Protein AF-A0A397DEB0-F1 (afdb_monomer)

Organism: Aphanomyces astaci (NCBI:txid112090)

Foldseek 3Di:
DDPPDDQWFWDWWWWAPPLFQLHHTDRVPIGHQADKDAAQTAHWTQTPPLDTWDGGGRDDHIDGSRVGSRVCSVVPPPDPQQQFAFWAFWKFFKAQRPRRFTWFWDPAFDPFWPRATAIFTHNDPPDLRSIWHKWAAPPDDTDDASHFAWQQGKIWTARPPQRFIFFWDCTAFQFPPRQFTGTHGHDHNVDDDLRRIWGKHFDPPDAADPSNPVCVVVVTHTQTAVGKTWTQRPPPRWTWFWDSPAFDDCVRPNPDPGGPTTTITTHNDCDSRRIIGGYDIGHGGHDD

Radius of gyration: 19.54 Å; Cα contacts (8 Å, |Δi|>4): 738; chains: 1; bounding box: 54×30×53 Å

Structure (mmCIF, N/CA/C/O backbone):
data_AF-A0A397DEB0-F1
#
_entry.id   AF-A0A397DEB0-F1
#
loop_
_atom_site.group_PDB
_atom_site.id
_atom_site.type_symbol
_atom_site.label_atom_id
_atom_site.label_alt_id
_atom_site.label_comp_id
_atom_site.label_asym_id
_atom_site.label_entity_id
_atom_site.label_seq_id
_atom_site.pdbx_PDB_ins_code
_atom_site.Cartn_x
_atom_site.Cartn_y
_atom_site.Cartn_z
_atom_site.occupancy
_atom_site.B_iso_or_equiv
_atom_site.auth_seq_id
_atom_site.auth_comp_id
_atom_site.auth_asym_id
_atom_site.auth_atom_id
_atom_site.pdbx_PDB_model_num
ATOM 1 N N . MET A 1 1 ? -31.142 -2.264 -26.687 1.00 34.34 1 MET A N 1
ATOM 2 C CA . MET A 1 1 ? -29.864 -1.874 -27.312 1.00 34.34 1 MET A CA 1
ATOM 3 C C . MET A 1 1 ? -28.889 -1.694 -26.170 1.00 34.34 1 MET A C 1
ATOM 5 O O . MET A 1 1 ? -29.057 -0.756 -25.406 1.00 34.34 1 MET A O 1
ATOM 9 N N . SER A 1 2 ? -28.011 -2.673 -25.952 1.00 38.91 2 SER A N 1
ATOM 10 C CA . SER A 1 2 ? -27.005 -2.582 -24.893 1.00 38.91 2 SER A CA 1
ATOM 11 C C . SER A 1 2 ? -26.054 -1.457 -25.275 1.00 38.91 2 SER A C 1
ATOM 13 O O . SER A 1 2 ? -25.499 -1.498 -26.373 1.00 38.91 2 SER A O 1
ATOM 15 N N . ALA A 1 3 ? -25.912 -0.443 -24.425 1.00 40.25 3 ALA A N 1
ATOM 16 C CA . ALA A 1 3 ? -24.778 0.460 -24.529 1.00 40.25 3 ALA A CA 1
ATOM 17 C C . ALA A 1 3 ? -23.534 -0.425 -24.387 1.00 40.25 3 ALA A C 1
ATOM 19 O O . ALA A 1 3 ? -23.351 -1.061 -23.350 1.00 40.25 3 ALA A O 1
ATOM 20 N N . GLY A 1 4 ? -22.772 -0.592 -25.469 1.00 40.56 4 GLY A N 1
ATOM 21 C CA . GLY A 1 4 ? -21.472 -1.239 -25.383 1.00 40.56 4 GLY A CA 1
ATOM 22 C C . GLY A 1 4 ? -20.633 -0.389 -24.445 1.00 40.56 4 GLY A C 1
ATOM 23 O O . GLY A 1 4 ? -20.453 0.795 -24.724 1.00 40.56 4 GLY A O 1
ATOM 24 N N . ALA A 1 5 ? -20.213 -0.957 -23.315 1.00 50.78 5 ALA A N 1
ATOM 25 C CA . ALA A 1 5 ? -19.217 -0.321 -22.472 1.00 50.78 5 ALA A CA 1
ATOM 26 C C . ALA A 1 5 ? -18.011 -0.014 -23.368 1.00 50.78 5 ALA A C 1
ATOM 28 O O . ALA A 1 5 ? -17.520 -0.887 -24.083 1.00 50.78 5 ALA A O 1
ATOM 29 N N . GLU A 1 6 ? -17.636 1.257 -23.429 1.00 57.47 6 GLU A N 1
ATOM 30 C CA . GLU A 1 6 ? -16.488 1.708 -24.200 1.00 57.47 6 GLU A CA 1
ATOM 31 C C . GLU A 1 6 ? -15.241 1.014 -23.635 1.00 57.47 6 GLU A C 1
ATOM 33 O O . GLU A 1 6 ? -15.016 1.071 -22.428 1.00 57.47 6 GLU A O 1
ATOM 38 N N . GLU A 1 7 ? -14.481 0.292 -24.470 1.00 59.12 7 GLU A N 1
ATOM 39 C CA . GLU A 1 7 ? -13.311 -0.463 -24.000 1.00 59.12 7 GLU A CA 1
ATOM 40 C C . GLU A 1 7 ? -12.342 0.480 -23.260 1.00 59.12 7 GLU A C 1
ATOM 42 O O . GLU A 1 7 ? -11.959 1.506 -23.840 1.00 59.12 7 GLU A O 1
ATOM 47 N N . PRO A 1 8 ? -11.927 0.157 -22.015 1.00 61.78 8 PRO A N 1
ATOM 48 C CA . PRO A 1 8 ? -11.106 1.044 -21.202 1.00 61.78 8 PRO A CA 1
ATOM 49 C C . PRO A 1 8 ? -9.808 1.389 -21.928 1.00 61.78 8 PRO A C 1
ATOM 51 O O . PRO A 1 8 ? -9.013 0.516 -22.306 1.00 61.78 8 PRO A O 1
ATOM 54 N N . ARG A 1 9 ? -9.606 2.689 -22.142 1.00 85.50 9 ARG A N 1
ATOM 55 C CA . ARG A 1 9 ? -8.586 3.220 -23.042 1.00 85.50 9 ARG A CA 1
ATOM 56 C C . ARG A 1 9 ? -7.215 3.257 -22.373 1.00 85.50 9 ARG A C 1
ATOM 58 O O . ARG A 1 9 ? -7.061 3.267 -21.151 1.00 85.50 9 ARG A O 1
ATOM 65 N N . CYS A 1 10 ? -6.180 3.254 -23.204 1.00 92.69 10 CYS A N 1
ATOM 66 C CA . CYS A 1 10 ? -4.818 3.478 -22.741 1.00 92.69 10 CYS A CA 1
ATOM 67 C C . CYS A 1 10 ? -4.643 4.932 -22.276 1.00 92.69 10 CYS A C 1
ATOM 69 O O . CYS A 1 10 ? -5.095 5.855 -22.953 1.00 92.69 10 CYS A O 1
ATOM 71 N N . VAL A 1 11 ? -3.934 5.125 -21.161 1.00 94.81 11 VAL A N 1
ATOM 72 C CA . VAL A 1 11 ? -3.528 6.445 -20.664 1.00 94.81 11 VAL A CA 1
ATOM 73 C C . VAL A 1 11 ? -2.149 6.805 -21.220 1.00 94.81 11 VAL A C 1
ATOM 75 O O . VAL A 1 11 ? -2.011 7.847 -21.859 1.00 94.81 11 VAL A O 1
ATOM 78 N N . LYS A 1 12 ? -1.123 5.963 -20.993 1.00 96.00 12 LYS A N 1
ATOM 79 C CA . LYS A 1 12 ? 0.263 6.170 -21.476 1.00 96.00 12 LYS A CA 1
ATOM 80 C C . LYS A 1 12 ? 1.210 5.017 -21.139 1.00 96.00 12 LYS A C 1
ATOM 82 O O . LYS A 1 12 ? 0.952 4.221 -20.239 1.00 96.00 12 LYS A O 1
ATOM 87 N N . TRP A 1 13 ? 2.366 4.994 -21.802 1.00 97.50 13 TRP A N 1
ATOM 88 C CA . TRP A 1 13 ? 3.538 4.247 -21.347 1.00 97.50 13 TRP A CA 1
ATOM 89 C C . TRP A 1 13 ? 4.233 4.978 -20.197 1.00 97.50 13 TRP A C 1
ATOM 91 O O . TRP A 1 13 ? 4.414 6.201 -20.223 1.00 97.50 13 TRP A O 1
ATOM 101 N N . ARG A 1 14 ? 4.638 4.206 -19.192 1.00 96.50 14 ARG A N 1
ATOM 102 C CA . ARG A 1 14 ? 5.285 4.666 -17.971 1.00 96.50 14 ARG A CA 1
ATOM 103 C C . ARG A 1 14 ? 6.657 3.998 -17.877 1.00 96.50 14 ARG A C 1
ATOM 105 O O . ARG A 1 14 ? 6.755 2.864 -17.421 1.00 96.50 14 ARG A O 1
ATOM 112 N N . ALA A 1 15 ? 7.709 4.713 -18.278 1.00 96.56 15 ALA A N 1
ATOM 113 C CA . ALA A 1 15 ? 9.076 4.197 -18.250 1.00 96.56 15 ALA A CA 1
ATOM 114 C C . ALA A 1 15 ? 9.657 4.076 -16.828 1.00 96.56 15 ALA A C 1
ATOM 116 O O . ALA A 1 15 ? 9.417 4.895 -15.932 1.00 96.56 15 ALA A O 1
ATOM 117 N N . THR A 1 16 ? 10.456 3.042 -16.620 1.00 93.75 16 THR A N 1
ATOM 118 C CA . THR A 1 16 ? 11.229 2.802 -15.401 1.00 93.75 16 THR A CA 1
ATOM 119 C C . THR A 1 16 ? 12.681 2.525 -15.754 1.00 93.75 16 THR A C 1
ATOM 121 O O . THR A 1 16 ? 13.023 2.250 -16.904 1.00 93.75 16 THR A O 1
ATOM 124 N N . SER A 1 17 ? 13.549 2.605 -14.752 1.00 91.12 17 SER A N 1
ATOM 125 C CA . SER A 1 17 ? 14.989 2.387 -14.898 1.00 91.12 17 SER A CA 1
ATOM 126 C C . SER A 1 17 ? 15.425 0.997 -14.417 1.00 91.12 17 SER A C 1
ATOM 128 O O . SER A 1 17 ? 14.663 0.262 -13.792 1.00 91.12 17 SER A O 1
ATOM 130 N N . SER A 1 18 ? 16.691 0.654 -14.675 1.00 90.38 18 SER A N 1
ATOM 131 C CA . SER A 1 18 ? 17.342 -0.588 -14.215 1.00 90.38 18 SER A CA 1
ATOM 132 C C . SER A 1 18 ? 16.762 -1.883 -14.789 1.00 90.38 18 SER A C 1
ATOM 134 O O . SER A 1 18 ? 16.915 -2.941 -14.185 1.00 90.38 18 SER A O 1
ATOM 136 N N . CYS A 1 19 ? 16.125 -1.813 -15.962 1.00 94.00 19 CYS A N 1
ATOM 137 C CA . CYS A 1 19 ? 15.480 -2.962 -16.599 1.00 94.00 19 CYS A CA 1
ATOM 138 C C . CYS A 1 19 ? 14.435 -3.646 -15.706 1.00 94.00 19 CYS A C 1
ATOM 140 O O . CYS A 1 19 ? 14.173 -4.837 -15.862 1.00 94.00 19 CYS A O 1
ATOM 142 N N . ASP A 1 20 ? 13.835 -2.883 -14.793 1.00 89.81 20 ASP A N 1
ATOM 143 C CA . ASP A 1 20 ? 12.891 -3.358 -13.794 1.00 89.81 20 ASP A CA 1
ATOM 144 C C . ASP A 1 20 ? 11.580 -2.566 -13.932 1.00 89.81 20 ASP A C 1
ATOM 146 O O . ASP A 1 20 ? 11.587 -1.350 -13.713 1.00 89.81 20 ASP A O 1
ATOM 150 N N . PRO A 1 21 ? 10.442 -3.197 -14.281 1.00 89.56 21 PRO A N 1
ATOM 151 C CA . PRO A 1 21 ? 9.151 -2.508 -14.374 1.00 89.56 21 PRO A CA 1
ATOM 152 C C . PRO A 1 21 ? 8.664 -1.929 -13.038 1.00 89.56 21 PRO A C 1
ATOM 154 O O . PRO A 1 21 ? 7.779 -1.075 -13.026 1.00 89.56 21 PRO A O 1
ATOM 157 N N . GLN A 1 22 ? 9.250 -2.373 -11.925 1.00 84.94 22 GLN A N 1
ATOM 158 C CA . GLN A 1 22 ? 8.998 -1.904 -10.563 1.00 84.94 22 GLN A CA 1
ATOM 159 C C . GLN A 1 22 ? 10.106 -0.957 -10.056 1.00 84.94 22 GLN A C 1
ATOM 161 O O . GLN A 1 22 ? 10.092 -0.499 -8.907 1.00 84.94 22 GLN A O 1
ATOM 166 N N . GLY A 1 23 ? 11.068 -0.633 -10.925 1.00 84.88 23 GLY A N 1
ATOM 167 C CA . GLY A 1 23 ? 12.182 0.261 -10.654 1.00 84.88 23 GLY A CA 1
ATOM 168 C C . GLY A 1 23 ? 11.774 1.736 -10.515 1.00 84.88 23 GLY A C 1
ATOM 169 O O . GLY A 1 23 ? 10.608 2.105 -10.681 1.00 84.88 23 GLY A O 1
ATOM 170 N N . PRO A 1 24 ? 12.737 2.626 -10.205 1.00 85.88 24 PRO A N 1
ATOM 171 C CA . PRO A 1 24 ? 12.491 4.065 -10.162 1.00 85.88 24 PRO A CA 1
ATOM 172 C C . PRO A 1 24 ? 11.888 4.572 -11.476 1.00 85.88 24 PRO A C 1
ATOM 174 O O . PRO A 1 24 ? 12.318 4.164 -12.561 1.00 85.88 24 PRO A O 1
ATOM 177 N N . ARG A 1 25 ? 10.916 5.482 -11.366 1.00 89.75 25 ARG A N 1
ATOM 178 C CA . ARG A 1 25 ? 10.248 6.111 -12.508 1.00 89.75 25 ARG A CA 1
ATOM 179 C C . ARG A 1 25 ? 11.229 6.973 -13.294 1.00 89.75 25 ARG A C 1
ATOM 181 O O . ARG A 1 25 ? 11.898 7.823 -12.715 1.00 89.75 25 ARG A O 1
ATOM 188 N N . ASP A 1 26 ? 11.243 6.796 -14.610 1.00 92.44 26 ASP A N 1
ATOM 189 C CA . ASP A 1 26 ? 12.008 7.627 -15.535 1.00 92.44 26 ASP A CA 1
ATOM 190 C C . ASP A 1 26 ? 11.041 8.382 -16.452 1.00 92.44 26 ASP A C 1
ATOM 192 O O . ASP A 1 26 ? 10.764 8.000 -17.587 1.00 92.44 26 ASP A O 1
ATOM 196 N N . SER A 1 27 ? 10.445 9.447 -15.912 1.00 93.19 27 SER A N 1
ATOM 197 C CA . SER A 1 27 ? 9.367 10.175 -16.588 1.00 93.19 27 SER A CA 1
ATOM 198 C C . SER A 1 27 ? 9.790 10.827 -17.904 1.00 93.19 27 SER A C 1
ATOM 200 O O . SER A 1 27 ? 8.920 11.207 -18.683 1.00 93.19 27 SER A O 1
ATOM 202 N N . TRP A 1 28 ? 11.095 10.977 -18.150 1.00 95.00 28 TRP A N 1
ATOM 203 C CA . TRP A 1 28 ? 11.611 11.562 -19.386 1.00 95.00 28 TRP A CA 1
ATOM 204 C C . TRP A 1 28 ? 11.376 10.658 -20.605 1.00 95.00 28 TRP A C 1
ATOM 206 O O . TRP A 1 28 ? 11.249 11.160 -21.719 1.00 95.00 28 TRP A O 1
ATOM 216 N N . TYR A 1 29 ? 11.258 9.344 -20.387 1.00 96.00 29 TYR A N 1
ATOM 217 C CA . TYR A 1 29 ? 10.989 8.349 -21.431 1.00 96.00 29 TYR A CA 1
ATOM 218 C C . TYR A 1 29 ? 9.556 7.797 -21.391 1.00 96.00 29 TYR A C 1
ATOM 220 O O . TYR A 1 29 ? 9.259 6.786 -22.032 1.00 96.00 29 TYR A O 1
ATOM 228 N N . ASP A 1 30 ? 8.644 8.442 -20.654 1.00 97.31 30 ASP A N 1
ATOM 229 C CA . ASP A 1 30 ? 7.214 8.165 -20.802 1.00 97.31 30 ASP A CA 1
ATOM 230 C C . ASP A 1 30 ? 6.791 8.425 -22.259 1.00 97.31 30 ASP A C 1
ATOM 232 O O . ASP A 1 30 ? 7.239 9.381 -22.893 1.00 97.31 30 ASP A O 1
ATOM 236 N N . ALA A 1 31 ? 5.904 7.588 -22.795 1.00 97.50 31 ALA A N 1
ATOM 237 C CA . ALA A 1 31 ? 5.518 7.654 -24.201 1.00 97.50 31 ALA A CA 1
ATOM 238 C C . ALA A 1 31 ? 4.000 7.578 -24.393 1.00 97.50 31 ALA A C 1
ATOM 240 O O . ALA A 1 31 ? 3.249 7.153 -23.510 1.00 97.50 31 ALA A O 1
ATOM 241 N N . SER A 1 32 ? 3.539 8.018 -25.564 1.00 97.50 32 SER A N 1
ATOM 242 C CA . SER A 1 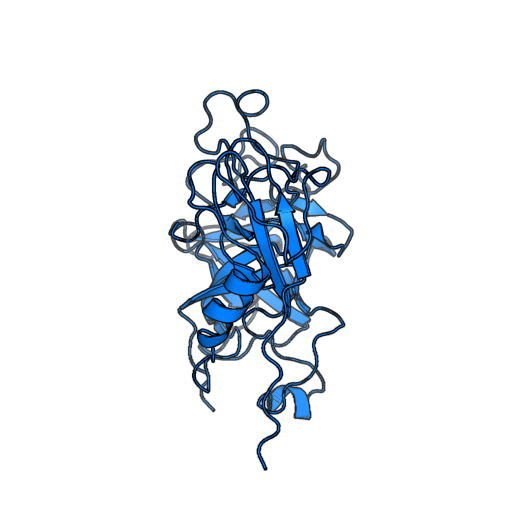32 ? 2.120 7.967 -25.921 1.00 97.50 32 S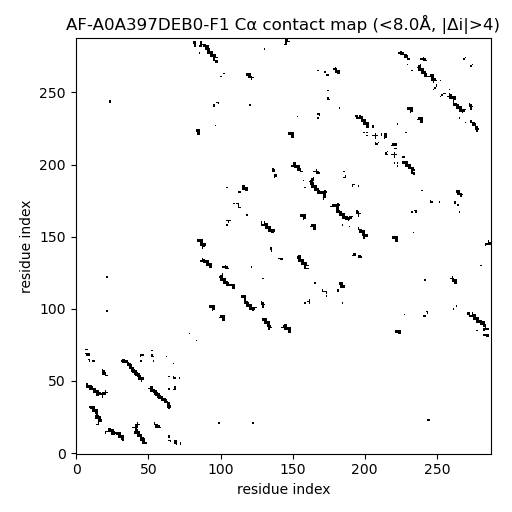ER A CA 1
ATOM 243 C C . SER A 1 32 ? 1.656 6.531 -26.176 1.00 97.50 32 SER A C 1
ATOM 245 O O . SER A 1 32 ? 2.460 5.647 -26.468 1.00 97.50 32 SER A O 1
ATOM 247 N N . CYS A 1 33 ? 0.347 6.296 -26.112 1.00 96.88 33 CYS A N 1
ATOM 248 C CA . CYS A 1 33 ? -0.234 4.961 -26.263 1.00 96.88 33 CYS A CA 1
ATOM 249 C C . CYS A 1 33 ? 0.073 4.262 -27.593 1.00 96.88 33 CYS A C 1
ATOM 251 O O . CYS A 1 33 ? 0.198 3.037 -27.613 1.00 96.88 33 CYS A O 1
ATOM 253 N N . SER A 1 34 ? 0.214 5.026 -28.678 1.00 96.50 34 SER A N 1
ATOM 254 C CA . SER A 1 34 ? 0.517 4.519 -30.020 1.00 96.50 34 SER A CA 1
ATOM 255 C C . SER A 1 34 ? 2.019 4.385 -30.293 1.00 96.50 34 SER A C 1
ATOM 257 O O . SER A 1 34 ? 2.417 3.843 -31.325 1.00 96.50 34 SER A O 1
ATOM 259 N N . THR A 1 35 ? 2.877 4.860 -29.383 1.00 97.75 35 THR A N 1
ATOM 260 C CA . THR A 1 35 ? 4.326 4.697 -29.511 1.00 97.75 35 THR A CA 1
ATOM 261 C C . THR A 1 35 ? 4.690 3.218 -29.386 1.00 97.75 35 THR A C 1
ATOM 263 O O . THR A 1 35 ? 4.261 2.533 -28.460 1.00 97.75 35 THR A O 1
ATOM 266 N N . THR A 1 36 ? 5.503 2.721 -30.321 1.00 97.81 36 THR A N 1
ATOM 267 C CA . THR A 1 36 ? 6.052 1.364 -30.239 1.00 97.81 36 THR A CA 1
ATOM 268 C C . THR A 1 36 ? 7.163 1.327 -29.197 1.00 97.81 36 THR A C 1
ATOM 270 O O . THR A 1 36 ? 8.219 1.927 -29.390 1.00 97.81 36 THR A O 1
ATOM 273 N N . ILE A 1 37 ? 6.924 0.611 -28.104 1.00 97.88 37 ILE A N 1
ATOM 274 C CA . ILE A 1 37 ? 7.910 0.346 -27.060 1.00 97.88 37 ILE A CA 1
ATOM 275 C C . ILE A 1 37 ? 8.733 -0.847 -27.515 1.00 97.88 37 ILE A C 1
ATOM 277 O O . ILE A 1 37 ? 8.187 -1.935 -27.688 1.00 97.88 37 ILE A O 1
ATOM 281 N N . GLY A 1 38 ? 10.020 -0.631 -27.769 1.00 95.12 38 GLY A N 1
ATOM 282 C CA . GLY A 1 38 ? 10.953 -1.664 -28.215 1.00 95.12 38 GLY A CA 1
ATOM 283 C C . GLY A 1 38 ? 11.869 -2.160 -27.101 1.00 95.12 38 GLY A C 1
ATOM 284 O O . GLY A 1 38 ? 11.960 -1.548 -26.038 1.00 95.12 38 GLY A O 1
ATOM 285 N N . HIS A 1 39 ? 12.579 -3.249 -27.396 1.00 94.94 39 HIS A N 1
ATOM 286 C CA . HIS A 1 39 ? 13.606 -3.835 -26.534 1.00 94.94 39 HIS A CA 1
ATOM 287 C C . HIS A 1 39 ? 14.586 -2.780 -25.981 1.00 94.94 39 HIS A C 1
ATOM 289 O O . HIS A 1 39 ? 14.947 -1.822 -26.666 1.00 94.94 39 HIS A O 1
ATOM 295 N N . GLY A 1 40 ? 15.069 -2.993 -24.757 1.00 94.75 40 GLY A N 1
ATOM 296 C CA . GLY A 1 40 ? 15.992 -2.099 -24.051 1.00 94.75 40 GLY A CA 1
ATOM 297 C C . GLY A 1 40 ? 15.304 -1.070 -23.155 1.00 94.75 40 GLY A C 1
ATOM 298 O O . GLY A 1 40 ? 15.991 -0.349 -22.436 1.00 94.75 40 GLY A O 1
ATOM 299 N N . SER A 1 41 ? 13.970 -1.017 -23.169 1.00 95.94 41 SER A N 1
ATO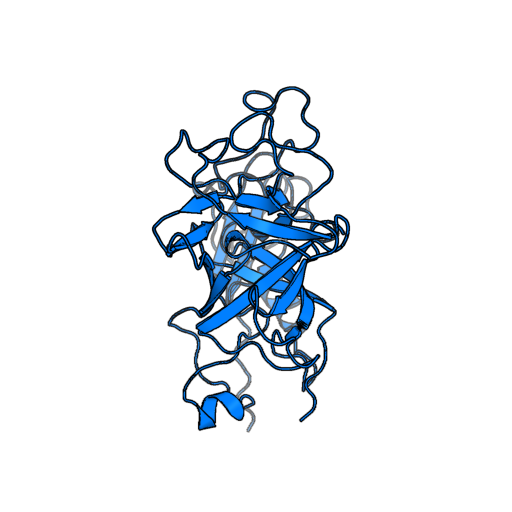M 300 C CA . SER A 1 41 ? 13.169 -0.167 -22.285 1.00 95.94 41 SER A CA 1
ATOM 301 C C . SER A 1 41 ? 12.528 -1.007 -21.185 1.00 95.94 41 SER A C 1
ATOM 303 O O . SER A 1 41 ? 12.119 -2.134 -21.433 1.00 95.94 41 SER A O 1
ATOM 305 N N . SER A 1 42 ? 12.393 -0.458 -19.980 1.00 96.75 42 SER A N 1
ATOM 306 C CA . SER A 1 42 ? 11.575 -1.051 -18.913 1.00 96.75 42 SER A CA 1
ATOM 307 C C . SER A 1 42 ? 10.436 -0.128 -18.521 1.00 96.75 42 SER A C 1
ATOM 309 O O . SER A 1 42 ? 10.540 1.091 -18.679 1.00 96.75 42 SER A O 1
ATOM 311 N N . GLY A 1 43 ? 9.343 -0.704 -18.029 1.00 96.00 43 GLY A N 1
ATOM 312 C CA . GLY A 1 43 ? 8.183 0.057 -17.585 1.00 96.00 43 GLY A CA 1
ATOM 313 C C . GLY A 1 43 ? 6.881 -0.719 -17.693 1.00 96.00 43 GLY A C 1
ATOM 314 O O . GLY A 1 43 ? 6.870 -1.949 -17.710 1.00 96.00 43 GLY A O 1
ATOM 315 N N . TYR A 1 44 ? 5.776 0.017 -17.762 1.00 95.50 44 TYR A N 1
ATOM 316 C CA . TYR A 1 44 ? 4.434 -0.547 -17.879 1.00 95.50 44 TYR A CA 1
ATOM 317 C C . TYR A 1 44 ? 3.487 0.364 -18.660 1.00 95.50 44 TYR A C 1
ATOM 319 O O . TYR A 1 44 ? 3.691 1.574 -18.776 1.00 95.50 44 TYR A O 1
ATOM 327 N N . CYS A 1 45 ? 2.408 -0.217 -19.175 1.00 95.56 45 CYS A N 1
ATOM 328 C CA . CYS A 1 45 ? 1.296 0.533 -19.739 1.00 95.56 45 CYS A CA 1
ATOM 329 C C . CYS A 1 45 ? 0.278 0.854 -18.654 1.00 95.56 45 CYS A C 1
ATOM 331 O O . CYS A 1 45 ? -0.227 -0.043 -17.979 1.00 95.56 45 CYS A O 1
ATOM 333 N N . GLU A 1 46 ? -0.035 2.133 -18.505 1.00 93.81 46 GLU A N 1
ATOM 334 C CA . GLU A 1 46 ? -1.153 2.597 -17.698 1.00 93.81 46 GLU A CA 1
ATOM 335 C C . GLU A 1 46 ? -2.403 2.676 -18.572 1.00 93.81 46 GLU A C 1
ATOM 337 O O . GLU A 1 46 ? -2.407 3.329 -19.620 1.00 93.81 46 GLU A O 1
ATOM 342 N N . CYS A 1 47 ? -3.457 2.007 -18.127 1.00 91.62 47 CYS A N 1
ATOM 343 C CA . CYS A 1 47 ? -4.783 2.043 -18.719 1.00 91.62 47 CYS A CA 1
ATOM 344 C C . CYS A 1 47 ? -5.747 2.771 -17.770 1.00 91.62 47 CYS A C 1
ATOM 346 O O . CYS A 1 47 ? -5.421 3.042 -16.610 1.00 91.62 47 CYS A O 1
ATOM 348 N N . GLU A 1 48 ? -6.944 3.086 -18.256 1.00 87.44 48 GLU A N 1
ATOM 349 C CA . GLU A 1 48 ? -8.031 3.602 -17.423 1.00 87.44 48 GLU A CA 1
ATOM 350 C C . GLU A 1 48 ? -8.337 2.674 -16.228 1.00 87.44 48 GLU A C 1
ATOM 352 O O . GLU A 1 48 ? -7.917 1.512 -16.178 1.00 87.44 48 GLU A O 1
ATOM 357 N N . ASN A 1 49 ? -9.043 3.211 -15.228 1.00 80.12 49 ASN A N 1
ATOM 358 C CA . ASN A 1 49 ? -9.367 2.523 -13.969 1.00 80.12 49 ASN A CA 1
ATOM 359 C C . ASN A 1 49 ? -8.128 2.061 -13.176 1.00 80.12 49 ASN A C 1
ATOM 361 O O . ASN A 1 49 ? -8.159 1.049 -12.484 1.00 80.12 49 ASN A O 1
ATOM 365 N N . ARG A 1 50 ? -7.016 2.808 -13.280 1.00 86.00 50 ARG A N 1
ATOM 366 C CA . ARG A 1 50 ? -5.731 2.543 -12.597 1.00 86.00 50 ARG A CA 1
ATOM 367 C C . ARG A 1 50 ? -5.094 1.189 -12.945 1.00 86.00 50 ARG A C 1
ATOM 369 O O . ARG A 1 50 ? -4.151 0.755 -12.272 1.00 86.00 50 ARG A O 1
ATOM 376 N N . ARG A 1 51 ? -5.545 0.529 -14.011 1.00 85.12 51 ARG A N 1
ATOM 377 C CA . ARG A 1 51 ? -5.007 -0.762 -14.438 1.00 85.12 51 ARG A CA 1
ATOM 378 C C . ARG A 1 51 ? -3.606 -0.588 -15.023 1.00 85.12 51 ARG A C 1
ATOM 380 O O . ARG A 1 51 ? -3.351 0.318 -15.816 1.00 85.12 51 ARG A O 1
ATOM 387 N N . ARG A 1 52 ? -2.686 -1.468 -14.625 1.00 89.38 52 ARG A N 1
ATOM 388 C CA . ARG A 1 52 ? -1.340 -1.560 -15.203 1.00 89.38 52 ARG A CA 1
ATOM 389 C C . ARG A 1 52 ? -1.190 -2.886 -15.919 1.00 89.38 52 ARG A C 1
ATOM 391 O O . ARG A 1 52 ? -1.521 -3.926 -15.361 1.00 89.38 52 ARG A O 1
ATOM 398 N N . VAL A 1 53 ? -0.698 -2.831 -17.149 1.00 90.62 53 VAL A N 1
ATOM 399 C CA . VAL A 1 53 ? -0.492 -4.004 -18.002 1.00 90.62 53 VAL A CA 1
ATOM 400 C C . VAL A 1 53 ? 0.876 -3.942 -18.654 1.00 90.62 53 VAL A C 1
ATOM 402 O O . VAL A 1 53 ? 1.486 -2.875 -18.723 1.00 90.62 53 VAL A O 1
ATOM 405 N N . ARG A 1 54 ? 1.350 -5.080 -19.177 1.00 92.19 54 ARG A N 1
ATOM 406 C CA . ARG A 1 54 ? 2.660 -5.179 -19.847 1.00 92.19 54 ARG A CA 1
ATOM 407 C C . ARG A 1 54 ? 3.784 -4.561 -19.010 1.00 92.19 54 ARG A C 1
ATOM 409 O O . ARG A 1 54 ? 4.565 -3.756 -19.503 1.00 92.19 54 ARG A O 1
ATOM 416 N N . GLU A 1 55 ? 3.849 -4.959 -17.745 1.00 93.00 55 GLU A N 1
ATOM 417 C CA . GLU A 1 55 ? 5.012 -4.713 -16.898 1.00 93.00 55 GLU A CA 1
ATOM 418 C C . GLU A 1 55 ? 6.197 -5.506 -17.464 1.00 93.00 55 GLU A C 1
ATOM 420 O O . GLU A 1 55 ? 6.183 -6.737 -17.454 1.00 93.00 55 GLU A O 1
ATOM 425 N N . VAL A 1 56 ? 7.185 -4.811 -18.029 1.00 94.81 56 VAL A N 1
ATOM 426 C CA . VAL A 1 56 ? 8.327 -5.425 -18.720 1.00 94.81 56 VAL A CA 1
ATOM 427 C C . VAL A 1 56 ? 9.661 -4.850 -18.245 1.00 94.81 56 VAL A C 1
ATOM 429 O O . VAL A 1 56 ? 9.798 -3.650 -17.998 1.00 94.81 56 VAL A O 1
ATOM 432 N N . GLY A 1 57 ? 10.659 -5.729 -18.130 1.00 95.00 57 GLY A N 1
ATOM 433 C CA . GLY A 1 57 ? 12.072 -5.341 -18.094 1.00 95.00 57 GLY A CA 1
ATOM 434 C C . GLY A 1 57 ? 12.599 -5.083 -19.506 1.00 95.00 57 GLY A C 1
ATOM 435 O O . GLY A 1 57 ? 11.826 -5.131 -20.448 1.00 95.00 57 GLY A O 1
ATOM 436 N N . CYS A 1 58 ? 13.904 -4.865 -19.677 1.00 95.88 58 CYS A N 1
ATOM 437 C CA . CYS A 1 58 ? 14.492 -4.522 -20.984 1.00 95.88 58 CYS A CA 1
ATOM 438 C C . CYS A 1 58 ? 14.366 -5.608 -22.068 1.00 95.88 58 CYS A C 1
ATOM 440 O O . CYS A 1 58 ? 14.402 -5.281 -23.254 1.00 95.88 58 CYS A O 1
ATOM 442 N N . ASP A 1 59 ? 14.240 -6.878 -21.682 1.00 96.19 59 ASP A N 1
ATOM 443 C CA . ASP A 1 59 ? 14.129 -7.998 -22.618 1.00 96.19 59 ASP A CA 1
ATOM 444 C C . ASP A 1 59 ? 12.657 -8.306 -22.926 1.00 96.19 59 ASP A C 1
ATOM 446 O O . ASP A 1 59 ? 11.989 -9.069 -22.224 1.00 96.19 59 ASP A O 1
ATOM 450 N N . HIS A 1 60 ? 12.124 -7.654 -23.960 1.00 95.50 60 HIS A N 1
ATOM 451 C CA . HIS A 1 60 ? 10.767 -7.891 -24.434 1.00 95.50 60 HIS A CA 1
ATOM 452 C C . HIS A 1 60 ? 10.626 -7.630 -25.939 1.00 95.50 60 HIS A C 1
ATOM 454 O O . HIS A 1 60 ? 11.337 -6.820 -26.536 1.00 95.50 60 HIS A O 1
ATOM 460 N N . HIS A 1 61 ? 9.646 -8.291 -26.558 1.00 95.50 61 HIS A N 1
ATOM 461 C CA . HIS A 1 61 ? 9.221 -7.973 -27.920 1.00 95.50 61 HIS A CA 1
ATOM 462 C C . HIS A 1 61 ? 8.520 -6.619 -27.964 1.00 95.50 61 HIS A C 1
ATOM 464 O O . HIS A 1 61 ? 7.865 -6.227 -26.996 1.00 95.50 61 HIS A O 1
ATOM 470 N N . SER A 1 62 ? 8.604 -5.932 -29.100 1.00 96.94 62 SER A N 1
ATOM 471 C CA . SER A 1 62 ? 7.972 -4.626 -29.243 1.00 96.94 62 SER A CA 1
ATOM 472 C C . SER A 1 62 ? 6.443 -4.694 -29.142 1.00 96.94 62 SER A C 1
ATOM 474 O O . SER A 1 62 ? 5.822 -5.630 -29.649 1.00 96.94 62 SER A O 1
ATOM 476 N N . PHE A 1 63 ? 5.828 -3.688 -28.521 1.00 96.38 63 PHE A N 1
ATOM 477 C CA . PHE A 1 63 ? 4.370 -3.555 -28.412 1.00 96.38 63 PHE A CA 1
ATOM 478 C C . PHE A 1 63 ? 3.943 -2.083 -28.328 1.00 96.38 63 PHE A C 1
ATOM 480 O O . PHE A 1 63 ? 4.776 -1.196 -28.165 1.00 96.38 63 PHE A O 1
ATOM 487 N N . THR A 1 64 ? 2.639 -1.820 -28.423 1.00 96.81 64 THR A N 1
ATOM 488 C CA . THR A 1 64 ? 2.038 -0.514 -28.105 1.00 96.81 64 THR A CA 1
ATOM 489 C C . THR A 1 64 ? 1.174 -0.640 -26.852 1.00 96.81 64 THR A C 1
ATOM 491 O O . THR A 1 64 ? 0.603 -1.704 -26.583 1.00 96.81 64 THR A O 1
ATOM 494 N N . CYS A 1 65 ? 1.060 0.435 -26.072 1.00 95.62 65 CYS A N 1
ATOM 495 C CA . CYS A 1 65 ? 0.167 0.419 -24.915 1.00 95.62 65 CYS A CA 1
ATOM 496 C C . CYS A 1 65 ? -1.308 0.436 -25.307 1.00 95.62 65 CYS A C 1
ATOM 498 O O . CYS A 1 65 ? -2.135 -0.102 -24.576 1.00 95.62 65 CYS A O 1
ATOM 500 N N . GLU A 1 66 ? -1.633 0.978 -26.480 1.00 93.56 66 GLU A N 1
ATOM 501 C CA . GLU A 1 66 ? -2.975 0.889 -27.043 1.00 93.56 66 GLU A CA 1
ATOM 502 C C . GLU A 1 66 ? -3.420 -0.574 -27.217 1.00 93.56 66 GLU A C 1
ATOM 504 O O . GLU A 1 66 ? -4.471 -0.959 -26.704 1.00 93.56 66 GLU A O 1
ATOM 509 N N . ASP A 1 67 ? -2.599 -1.415 -27.852 1.00 91.38 67 ASP A N 1
ATOM 510 C CA . ASP A 1 67 ? -2.924 -2.835 -28.039 1.00 91.38 67 ASP A CA 1
ATOM 511 C C . ASP A 1 67 ? -2.901 -3.613 -26.721 1.00 91.38 67 ASP A C 1
ATOM 513 O O . ASP A 1 67 ? -3.691 -4.540 -26.518 1.00 91.38 67 ASP A O 1
ATOM 517 N N . ALA A 1 68 ? -1.978 -3.257 -25.825 1.00 91.44 68 ALA A N 1
ATOM 518 C CA . ALA A 1 68 ? -1.857 -3.884 -24.519 1.00 91.44 68 ALA A CA 1
ATOM 519 C C . ALA A 1 68 ? -3.116 -3.672 -23.669 1.00 91.44 68 ALA A C 1
ATOM 521 O O . ALA A 1 68 ? -3.664 -4.640 -23.139 1.00 91.44 68 ALA A O 1
ATOM 522 N N . CYS A 1 69 ? -3.597 -2.429 -23.580 1.00 90.12 69 CYS A N 1
ATOM 523 C CA . CYS A 1 69 ? -4.779 -2.092 -22.795 1.00 90.12 69 CYS A CA 1
ATOM 524 C C . CYS A 1 69 ? -6.055 -2.716 -23.374 1.00 90.12 69 CYS A C 1
ATOM 526 O O . CYS A 1 69 ? -6.874 -3.190 -22.586 1.00 90.12 69 CYS A O 1
ATOM 528 N N . LYS A 1 70 ? -6.192 -2.797 -24.709 1.00 86.56 70 LYS A N 1
ATOM 529 C CA . LYS A 1 70 ? -7.338 -3.444 -25.380 1.00 86.56 70 LYS A CA 1
ATOM 530 C C . LYS A 1 70 ? -7.400 -4.951 -25.125 1.00 86.56 70 LYS A C 1
ATOM 532 O O . LYS A 1 70 ? -8.444 -5.474 -24.760 1.00 86.56 70 LYS A O 1
ATOM 537 N N . LYS A 1 71 ? -6.280 -5.670 -25.271 1.00 78.50 71 LYS A N 1
ATOM 538 C CA . LYS A 1 71 ? -6.258 -7.140 -25.096 1.00 78.50 71 LYS A CA 1
ATOM 539 C C . LYS A 1 71 ? -6.654 -7.565 -23.684 1.00 78.50 71 LYS A C 1
ATOM 541 O O . LYS A 1 71 ? -7.395 -8.527 -23.505 1.00 78.50 71 LYS A O 1
ATOM 546 N N . ASP A 1 72 ? -6.180 -6.818 -22.702 1.00 67.75 72 ASP A N 1
ATOM 547 C CA . ASP A 1 72 ? -6.389 -7.101 -21.285 1.00 67.75 72 ASP A CA 1
ATOM 548 C C . ASP A 1 72 ? -7.704 -6.481 -20.745 1.00 67.75 72 ASP A C 1
ATOM 550 O O . ASP A 1 72 ? -8.100 -6.734 -19.616 1.00 67.75 72 ASP A O 1
ATOM 554 N N . ALA A 1 73 ? -8.450 -5.722 -21.564 1.00 57.78 73 ALA A N 1
ATOM 555 C CA . ALA A 1 73 ? -9.824 -5.315 -21.237 1.00 57.78 73 ALA A CA 1
ATOM 556 C C . ALA A 1 73 ? -10.804 -6.507 -21.232 1.00 57.78 73 ALA A C 1
ATOM 558 O O . ALA A 1 73 ? -11.808 -6.489 -20.531 1.00 57.78 73 ALA A O 1
ATOM 559 N N . SER A 1 74 ? -10.490 -7.586 -21.960 1.00 47.22 74 SER A N 1
ATOM 560 C CA . SER A 1 74 ? -11.284 -8.827 -21.946 1.00 47.22 74 SER A CA 1
ATOM 561 C C . SER A 1 74 ? -11.153 -9.644 -20.650 1.00 47.22 74 SER A C 1
ATOM 563 O O . SER A 1 74 ? -11.849 -10.646 -20.486 1.00 47.22 74 SER A O 1
ATOM 565 N N . SER A 1 75 ? -10.286 -9.211 -19.728 1.00 50.06 75 SER A N 1
ATOM 566 C CA . SER A 1 75 ? -10.102 -9.783 -18.393 1.00 50.06 75 SER A CA 1
ATOM 567 C C . SER A 1 75 ? -10.506 -8.822 -17.277 1.00 50.06 75 SER A C 1
ATOM 569 O O . SER A 1 75 ? -9.947 -8.926 -16.184 1.00 50.06 75 SER A O 1
ATOM 571 N N . GLU A 1 76 ? -11.434 -7.882 -17.525 1.00 54.91 76 GLU A N 1
ATOM 572 C CA . GLU A 1 76 ? -12.054 -7.112 -16.438 1.00 54.91 76 GLU A CA 1
ATOM 573 C C . GLU A 1 76 ? -12.439 -8.080 -15.315 1.00 54.91 76 GLU A C 1
ATOM 575 O O . GLU A 1 76 ? -13.214 -9.019 -15.518 1.00 54.91 76 GLU A O 1
ATOM 580 N N . LEU A 1 77 ? -11.803 -7.900 -14.153 1.00 56.00 77 LEU A N 1
ATOM 581 C CA . LEU A 1 77 ? -11.997 -8.730 -12.973 1.00 56.00 77 LEU A CA 1
ATOM 582 C C . LEU A 1 77 ? -13.421 -8.496 -12.473 1.00 56.00 77 LEU A C 1
ATOM 584 O O . LEU A 1 77 ? -13.666 -7.676 -11.595 1.00 56.00 77 LEU A O 1
ATOM 588 N N . HIS A 1 78 ? -14.384 -9.203 -13.057 1.00 66.94 78 HIS A N 1
ATOM 589 C CA . HIS A 1 78 ? -15.721 -9.267 -12.506 1.00 66.94 78 HIS A CA 1
ATOM 590 C C . HIS A 1 78 ? -15.644 -10.146 -11.264 1.00 66.94 78 HIS A C 1
ATOM 592 O O . HIS A 1 78 ? -15.552 -11.376 -11.352 1.00 66.94 78 HIS A O 1
ATOM 598 N N . TYR A 1 79 ? -15.607 -9.508 -10.098 1.00 75.12 79 TYR A N 1
ATOM 599 C CA . TYR A 1 79 ? -15.688 -10.230 -8.844 1.00 75.12 79 TYR A CA 1
ATOM 600 C C . TYR A 1 79 ? -17.020 -10.979 -8.793 1.00 75.12 79 TYR A C 1
ATOM 602 O O . TYR A 1 79 ? -18.056 -10.385 -9.096 1.00 75.12 79 TYR A O 1
ATOM 610 N N . PRO A 1 80 ? -17.018 -12.286 -8.468 1.00 77.44 80 PRO A N 1
ATOM 611 C CA . PRO A 1 80 ? -18.264 -13.008 -8.283 1.00 77.44 80 PRO A CA 1
ATOM 612 C C . PRO A 1 80 ? -19.140 -12.280 -7.266 1.00 77.44 80 PRO A C 1
ATOM 614 O O . PRO A 1 80 ? -18.623 -11.747 -6.282 1.00 77.44 80 PRO A O 1
ATOM 617 N N . ALA A 1 81 ? -20.452 -12.298 -7.497 1.00 78.62 81 ALA A N 1
ATOM 618 C CA . ALA A 1 81 ? -21.409 -11.693 -6.582 1.00 78.62 81 ALA A CA 1
ATOM 619 C C . ALA A 1 81 ? -21.188 -12.199 -5.144 1.00 78.62 81 ALA A C 1
ATOM 621 O O . ALA A 1 81 ? -21.077 -13.408 -4.922 1.00 78.62 81 ALA A O 1
ATOM 622 N N . GLY A 1 82 ? -21.107 -11.278 -4.185 1.00 81.12 82 GLY A N 1
ATOM 623 C CA . GLY A 1 82 ? -20.810 -11.553 -2.777 1.00 81.12 82 GLY A CA 1
ATOM 624 C C . GLY A 1 82 ? -19.321 -11.515 -2.399 1.00 81.12 82 GLY A C 1
ATOM 625 O O . GLY A 1 82 ? -19.001 -11.729 -1.228 1.00 81.12 82 GLY A O 1
ATOM 626 N N . LEU A 1 83 ? -18.412 -11.255 -3.348 1.00 87.25 83 LEU A N 1
ATOM 627 C CA . LEU A 1 83 ? -16.958 -11.143 -3.141 1.00 87.25 83 LEU A CA 1
ATOM 628 C C . LEU A 1 83 ? -16.383 -9.799 -3.609 1.00 87.25 83 LEU A C 1
ATOM 630 O O . LEU A 1 83 ? -15.186 -9.709 -3.883 1.00 87.25 83 LEU A O 1
ATOM 634 N N . GLU A 1 84 ? -17.218 -8.770 -3.727 1.00 88.94 84 GLU A N 1
ATOM 635 C CA . GLU A 1 84 ? -16.845 -7.431 -4.192 1.00 88.94 84 GLU A CA 1
ATOM 636 C C . GLU A 1 84 ? -16.186 -6.581 -3.098 1.00 88.94 84 GLU A C 1
ATOM 638 O O . GLU A 1 84 ? -15.503 -5.608 -3.409 1.00 88.94 84 GLU A O 1
ATOM 643 N N . TYR A 1 85 ? -16.360 -6.942 -1.823 1.00 92.44 85 TYR A N 1
ATOM 644 C CA . TYR A 1 85 ? -15.922 -6.144 -0.675 1.00 92.44 85 TYR A CA 1
ATOM 645 C C . TYR A 1 85 ? -14.857 -6.849 0.159 1.00 92.44 85 TYR A C 1
ATOM 647 O O . TYR A 1 85 ? -14.799 -8.077 0.240 1.00 92.44 85 TYR A O 1
ATOM 655 N N . VAL A 1 86 ? -14.038 -6.049 0.838 1.00 95.56 86 VAL A N 1
ATOM 656 C CA . VAL A 1 86 ? -13.197 -6.523 1.933 1.00 95.56 86 VAL A CA 1
ATOM 657 C C . VAL A 1 86 ? -14.092 -6.824 3.131 1.00 95.56 86 VAL A C 1
ATOM 659 O O . VAL A 1 86 ? -14.906 -5.996 3.547 1.00 95.56 86 VAL A O 1
ATOM 662 N N . THR A 1 87 ? -13.932 -8.012 3.705 1.00 96.31 87 THR A N 1
ATOM 663 C CA . THR A 1 87 ? -14.726 -8.476 4.846 1.00 96.31 87 THR A CA 1
ATOM 664 C C . THR A 1 87 ? -13.836 -8.909 6.007 1.00 96.31 87 THR A C 1
ATOM 666 O O . THR A 1 87 ? -12.685 -9.307 5.815 1.00 96.31 87 THR A O 1
ATOM 669 N N . CYS A 1 88 ? -14.371 -8.855 7.225 1.00 97.25 88 CYS A N 1
ATOM 670 C CA . CYS A 1 88 ? -13.725 -9.411 8.408 1.00 97.25 88 CYS A CA 1
ATOM 671 C C . CYS A 1 88 ? -13.398 -10.899 8.202 1.00 97.25 88 CYS A C 1
ATOM 673 O O . CYS A 1 88 ? -14.230 -11.675 7.721 1.00 97.25 88 CYS A O 1
ATOM 675 N N . GLY A 1 89 ? -12.172 -11.296 8.547 1.00 96.69 89 GLY A N 1
ATOM 676 C CA . GLY A 1 89 ? -11.654 -12.643 8.315 1.00 96.69 89 GLY A CA 1
ATOM 677 C C . GLY A 1 89 ? -11.082 -12.880 6.914 1.00 96.69 89 GLY A C 1
ATOM 678 O O . GLY A 1 89 ? -10.487 -13.932 6.682 1.00 96.69 89 GLY A O 1
ATOM 679 N N . SER A 1 90 ? -11.213 -11.927 5.985 1.00 97.56 90 SER A N 1
ATOM 680 C CA . SER A 1 90 ? -10.523 -12.004 4.694 1.00 97.56 90 SER A CA 1
ATOM 681 C C . SER A 1 90 ? -9.014 -11.870 4.869 1.00 97.56 90 SER A C 1
ATOM 683 O O . SER A 1 90 ? -8.529 -11.135 5.730 1.00 97.56 90 SER A O 1
ATOM 685 N N . THR A 1 91 ? -8.265 -12.555 4.011 1.00 97.62 91 THR A N 1
ATOM 686 C CA . THR A 1 91 ? -6.812 -12.413 3.912 1.00 97.62 91 THR A CA 1
ATOM 687 C C . THR A 1 91 ? -6.476 -11.665 2.632 1.00 97.62 91 THR A C 1
ATOM 689 O O . THR A 1 91 ? -6.773 -12.147 1.541 1.00 97.62 91 THR A O 1
ATOM 692 N N . ILE A 1 92 ? -5.847 -10.500 2.748 1.00 97.88 92 ILE A N 1
ATOM 693 C CA . ILE A 1 92 ? -5.603 -9.584 1.630 1.00 97.88 92 ILE A CA 1
ATOM 694 C C . ILE A 1 92 ? -4.114 -9.286 1.466 1.00 97.88 92 ILE A C 1
ATOM 696 O O . ILE A 1 92 ? -3.349 -9.309 2.431 1.00 97.88 92 ILE A O 1
ATOM 700 N N . LYS A 1 93 ? -3.708 -8.948 0.244 1.00 98.31 93 LYS A N 1
ATOM 701 C CA . LYS A 1 93 ? -2.499 -8.174 -0.027 1.00 98.31 93 LYS A CA 1
ATOM 702 C C . LYS A 1 93 ? -2.904 -6.716 -0.166 1.00 98.31 93 LYS A C 1
ATOM 704 O O . LYS A 1 93 ? -3.688 -6.358 -1.045 1.00 98.31 93 LYS A O 1
ATOM 709 N N . LEU A 1 94 ? -2.370 -5.877 0.714 1.00 98.44 94 LEU A N 1
ATOM 710 C CA . LEU A 1 94 ? -2.589 -4.440 0.654 1.00 98.44 94 LEU A CA 1
ATOM 711 C C . LEU A 1 94 ? -1.566 -3.829 -0.308 1.00 98.44 94 LEU A C 1
ATOM 713 O O . LEU A 1 94 ? -0.365 -3.880 -0.049 1.00 98.44 94 LEU A O 1
ATOM 717 N N . VAL A 1 95 ? -2.027 -3.295 -1.433 1.00 97.88 95 VAL A N 1
ATOM 718 C CA . VAL A 1 95 ? -1.184 -2.817 -2.534 1.00 97.88 95 VAL A CA 1
ATOM 719 C C . VAL A 1 95 ? -1.120 -1.295 -2.508 1.00 97.88 95 VAL A C 1
ATOM 721 O O . VAL A 1 95 ? -2.154 -0.633 -2.518 1.00 97.88 95 VAL A O 1
ATOM 724 N N . HIS A 1 96 ? 0.085 -0.731 -2.496 1.00 97.69 96 HIS A N 1
ATOM 725 C CA . HIS A 1 96 ? 0.288 0.712 -2.591 1.00 97.69 96 HIS A CA 1
ATOM 726 C C . HIS A 1 96 ? -0.053 1.207 -4.001 1.00 97.69 96 HIS A C 1
ATOM 728 O O . HIS A 1 96 ? 0.360 0.596 -4.993 1.00 97.69 96 HIS A O 1
ATOM 734 N N . ASP A 1 97 ? -0.779 2.320 -4.122 1.00 94.12 97 ASP A N 1
ATOM 735 C CA . ASP A 1 97 ? -1.288 2.754 -5.421 1.00 94.12 97 ASP A CA 1
ATOM 736 C C . ASP A 1 97 ? -0.158 3.156 -6.390 1.00 94.12 97 ASP A C 1
ATOM 738 O O . ASP A 1 97 ? -0.011 2.591 -7.476 1.00 94.12 97 ASP A O 1
ATOM 742 N N . GLU A 1 98 ? 0.724 4.072 -5.995 1.00 91.12 98 GLU A N 1
ATOM 743 C CA . GLU A 1 98 ? 1.732 4.587 -6.928 1.00 91.12 98 GLU A CA 1
ATOM 744 C C . GLU A 1 98 ? 2.803 3.549 -7.290 1.00 91.12 98 GLU A C 1
ATOM 746 O O . GLU A 1 98 ? 3.209 3.451 -8.453 1.00 91.12 98 GLU A O 1
ATOM 751 N N . SER A 1 99 ? 3.272 2.762 -6.319 1.00 91.88 99 SER A N 1
ATOM 752 C CA . SER A 1 99 ? 4.375 1.822 -6.554 1.00 91.88 99 SER A CA 1
ATOM 753 C C . SER A 1 99 ? 3.918 0.421 -6.938 1.00 91.88 99 SER A C 1
ATOM 755 O O . SER A 1 99 ? 4.707 -0.288 -7.538 1.00 91.88 99 SER A O 1
ATOM 757 N N . ARG A 1 100 ? 2.671 0.023 -6.641 1.00 92.38 100 ARG A N 1
ATOM 758 C CA . ARG A 1 100 ? 2.167 -1.364 -6.757 1.00 92.38 100 ARG A CA 1
ATOM 759 C C . ARG A 1 100 ? 2.904 -2.383 -5.884 1.00 92.38 100 ARG A C 1
ATOM 761 O O . ARG A 1 100 ? 2.709 -3.588 -6.040 1.00 92.38 100 ARG A O 1
ATOM 768 N N . PHE A 1 101 ? 3.713 -1.923 -4.932 1.00 96.06 101 PHE A N 1
ATOM 769 C CA . PHE A 1 101 ? 4.321 -2.799 -3.937 1.00 96.06 101 PHE A CA 1
ATOM 770 C C . PHE A 1 101 ? 3.269 -3.200 -2.902 1.00 96.06 101 PHE A C 1
ATOM 772 O O . PHE A 1 101 ? 2.348 -2.439 -2.604 1.00 96.06 101 PHE A O 1
ATOM 779 N N . ARG A 1 102 ? 3.397 -4.409 -2.363 1.00 98.12 102 ARG A N 1
ATOM 780 C CA . ARG A 1 102 ? 2.483 -4.970 -1.370 1.00 98.12 102 ARG A CA 1
ATOM 781 C C . ARG A 1 102 ? 3.057 -4.759 0.016 1.00 98.12 102 ARG A C 1
ATOM 783 O O . ARG A 1 102 ? 4.246 -4.999 0.211 1.00 98.12 102 ARG A O 1
ATOM 790 N N . LEU A 1 103 ? 2.217 -4.377 0.971 1.00 98.75 103 LEU A N 1
ATOM 791 C CA . LEU A 1 103 ? 2.565 -4.412 2.385 1.00 98.75 103 LEU A CA 1
ATOM 792 C C . LEU A 1 103 ? 3.085 -5.810 2.741 1.00 98.75 103 LEU A C 1
ATOM 794 O O . LEU A 1 103 ? 2.486 -6.823 2.375 1.00 98.75 103 LEU A O 1
ATOM 798 N N . HIS A 1 104 ? 4.215 -5.867 3.426 1.00 98.69 104 HIS A N 1
ATOM 799 C CA . HIS A 1 104 ? 4.996 -7.080 3.596 1.00 98.69 104 HIS A CA 1
ATOM 800 C C . HIS A 1 104 ? 5.701 -7.075 4.951 1.00 98.69 104 HIS A C 1
ATOM 802 O O . HIS A 1 104 ? 6.090 -6.025 5.461 1.00 98.69 104 HIS A O 1
ATOM 808 N N . SER A 1 105 ? 5.891 -8.251 5.537 1.00 98.56 105 SER A N 1
ATOM 809 C CA . SER A 1 105 ? 6.716 -8.428 6.734 1.00 98.56 105 SER A CA 1
ATOM 810 C C . SER A 1 105 ? 7.515 -9.727 6.634 1.00 98.56 105 SER A C 1
ATOM 812 O O . SER A 1 105 ? 7.445 -10.419 5.631 1.00 98.56 105 SER A O 1
ATOM 814 N N . HIS A 1 106 ? 8.370 -10.025 7.606 1.00 96.75 106 HIS A N 1
ATOM 815 C CA . HIS A 1 106 ? 9.267 -11.187 7.601 1.00 96.75 106 HIS A CA 1
ATOM 816 C C . HIS A 1 106 ? 9.991 -11.291 8.947 1.00 96.75 106 HIS A C 1
ATOM 818 O O . HIS A 1 106 ? 9.930 -10.384 9.769 1.00 96.75 106 HIS A O 1
ATOM 824 N N . GLU A 1 107 ? 10.724 -12.375 9.188 1.00 95.00 107 GLU A N 1
ATOM 825 C CA . GLU A 1 107 ? 11.493 -12.603 10.425 1.00 95.00 107 GLU A CA 1
ATOM 826 C C . GLU A 1 107 ? 12.813 -11.809 10.485 1.00 95.00 107 GLU A C 1
ATOM 828 O O . GLU A 1 107 ? 13.884 -12.340 10.765 1.00 95.00 107 GLU A O 1
ATOM 833 N N . VAL A 1 108 ? 12.743 -10.511 10.207 1.00 95.12 108 VAL A N 1
ATOM 834 C CA . VAL A 1 108 ? 13.846 -9.558 10.366 1.00 95.12 108 VAL A CA 1
ATOM 835 C C . VAL A 1 108 ? 13.320 -8.436 11.240 1.00 95.12 108 VAL A C 1
ATOM 837 O O . VAL A 1 108 ? 12.174 -8.017 11.097 1.00 95.12 108 VAL A O 1
ATOM 840 N N . ASN A 1 109 ? 14.148 -7.975 12.165 1.00 96.62 109 ASN A N 1
ATOM 841 C CA . ASN A 1 109 ? 13.821 -6.856 13.034 1.00 96.62 109 ASN A CA 1
ATOM 842 C C . ASN A 1 109 ? 14.585 -5.616 12.580 1.00 96.62 109 ASN A C 1
ATOM 844 O O . ASN A 1 109 ? 15.681 -5.722 12.020 1.00 96.62 109 ASN A O 1
ATOM 848 N N . TYR A 1 110 ? 14.046 -4.435 12.872 1.00 95.81 110 TYR A N 1
ATOM 849 C CA . TYR A 1 110 ? 14.808 -3.207 12.698 1.00 95.81 110 TYR A CA 1
ATOM 850 C C . TYR A 1 110 ? 16.029 -3.191 13.625 1.00 95.81 110 TYR A C 1
ATOM 852 O O . TYR A 1 110 ? 15.965 -3.589 14.784 1.00 95.81 110 TYR A O 1
ATOM 860 N N . GLY A 1 111 ? 17.161 -2.701 13.115 1.00 92.25 111 GLY A N 1
ATOM 861 C CA . GLY A 1 111 ? 18.357 -2.432 13.927 1.00 92.25 111 GLY A CA 1
ATOM 862 C C . GLY A 1 111 ? 18.323 -1.072 14.637 1.00 92.25 111 GLY A C 1
ATOM 863 O O . GLY A 1 111 ? 19.232 -0.746 15.396 1.00 92.25 111 GLY A O 1
ATOM 864 N N . THR A 1 112 ? 17.297 -0.267 14.364 1.00 92.62 112 THR A N 1
ATOM 865 C CA . THR A 1 112 ? 17.064 1.080 14.900 1.00 92.62 112 THR A CA 1
ATOM 866 C C . THR A 1 112 ? 15.638 1.178 15.440 1.00 92.62 112 THR A C 1
ATOM 868 O O . THR A 1 112 ? 14.868 0.227 15.325 1.00 92.62 112 THR A O 1
ATOM 871 N N . GLY A 1 113 ? 15.271 2.337 15.991 1.00 95.75 113 GLY A N 1
ATOM 872 C CA . GLY A 1 113 ? 13.901 2.584 16.434 1.00 95.75 113 GLY A CA 1
ATOM 873 C C . GLY A 1 113 ? 13.512 1.650 17.577 1.00 95.75 113 GLY A C 1
ATOM 874 O O . GLY A 1 113 ? 14.221 1.586 18.581 1.00 95.75 113 GLY A O 1
ATOM 875 N N . SER A 1 114 ? 12.394 0.944 17.430 1.00 97.31 114 SER A N 1
ATOM 876 C CA . SER A 1 114 ? 11.869 0.070 18.487 1.00 97.31 114 SER A CA 1
ATOM 877 C C . SER A 1 114 ? 12.573 -1.288 18.587 1.00 97.31 114 SER A C 1
ATOM 879 O O . SER A 1 114 ? 12.426 -1.988 19.589 1.00 97.31 114 SER A O 1
ATOM 881 N N . GLY A 1 115 ? 13.307 -1.694 17.544 1.00 97.06 115 GLY A N 1
ATOM 882 C CA . GLY A 1 115 ? 13.871 -3.042 17.434 1.00 97.06 115 GLY A CA 1
ATOM 883 C C . GLY A 1 115 ? 12.843 -4.149 17.152 1.00 97.06 115 GLY A C 1
ATOM 884 O O . GLY A 1 115 ? 13.180 -5.332 17.237 1.00 97.06 115 GLY A O 1
ATOM 885 N N . GLN A 1 116 ? 11.592 -3.792 16.846 1.00 97.94 116 GLN A N 1
ATOM 886 C CA . GLN A 1 116 ? 10.527 -4.739 16.505 1.00 97.94 116 GLN A CA 1
ATOM 887 C C . GLN A 1 116 ? 10.683 -5.303 15.082 1.00 97.94 116 GLN A C 1
ATOM 889 O O . GLN A 1 116 ? 11.561 -4.892 14.317 1.00 97.94 116 GLN A O 1
ATOM 894 N N . GLN A 1 117 ? 9.823 -6.265 14.733 1.00 98.25 117 GLN A N 1
ATOM 895 C CA . GLN A 1 117 ? 9.791 -6.883 13.408 1.00 98.25 117 GLN A CA 1
ATOM 896 C C . GLN A 1 117 ? 9.560 -5.822 12.326 1.00 98.25 117 GLN A C 1
ATOM 898 O O . GLN A 1 117 ? 8.675 -4.976 12.458 1.00 98.25 117 GLN A O 1
ATOM 903 N N . SER A 1 118 ? 10.344 -5.862 11.250 1.00 98.12 118 SER A N 1
ATOM 904 C CA . SER A 1 118 ? 10.230 -4.889 10.171 1.00 98.12 118 SER A CA 1
ATOM 905 C C . SER A 1 118 ? 8.997 -5.123 9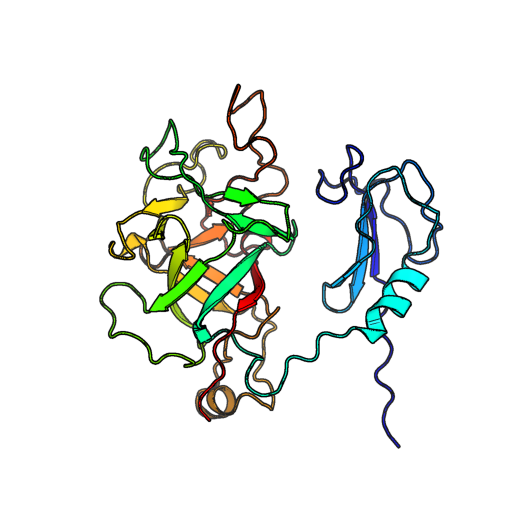.305 1.00 98.12 118 SER A C 1
ATOM 907 O O . SER A 1 118 ? 8.587 -6.256 9.030 1.00 98.12 118 SER A O 1
ATOM 909 N N . VAL A 1 119 ? 8.418 -4.015 8.849 1.00 98.75 119 VAL A N 1
ATOM 910 C CA . VAL A 1 119 ? 7.337 -3.979 7.864 1.00 98.75 119 VAL A CA 1
ATOM 911 C C . VAL A 1 119 ? 7.799 -3.124 6.697 1.00 98.75 119 VAL A C 1
ATOM 913 O O . VAL A 1 119 ? 8.280 -2.008 6.859 1.00 98.75 119 VAL A O 1
ATOM 916 N N . THR A 1 120 ? 7.675 -3.665 5.499 1.00 98.50 120 THR A N 1
ATOM 917 C CA . THR A 1 120 ? 8.169 -3.061 4.265 1.00 98.50 120 THR A CA 1
ATOM 918 C C . THR A 1 120 ? 7.095 -3.134 3.191 1.00 98.50 120 THR A C 1
ATOM 920 O O . THR A 1 120 ? 6.024 -3.707 3.397 1.00 98.50 120 THR A O 1
ATOM 923 N N . ALA A 1 121 ? 7.367 -2.551 2.026 1.00 98.19 121 ALA A N 1
ATOM 924 C CA . ALA A 1 121 ? 6.615 -2.870 0.824 1.00 98.19 121 ALA A CA 1
ATOM 925 C C . ALA A 1 121 ? 7.488 -3.733 -0.097 1.00 98.19 121 ALA A C 1
ATOM 927 O O . ALA A 1 121 ? 8.671 -3.433 -0.295 1.00 98.19 121 ALA A O 1
ATOM 928 N N . HIS A 1 122 ? 6.914 -4.790 -0.672 1.00 96.31 122 HIS A N 1
ATOM 929 C CA . HIS A 1 122 ? 7.601 -5.743 -1.541 1.00 96.31 122 HIS A CA 1
ATOM 930 C C . HIS A 1 122 ? 6.981 -5.792 -2.947 1.00 96.31 122 HIS A C 1
ATOM 932 O O . HIS A 1 122 ? 5.765 -5.717 -3.109 1.00 96.31 122 HIS A O 1
ATOM 938 N N . GLY A 1 123 ? 7.824 -5.888 -3.979 1.00 92.19 123 GLY A N 1
ATOM 939 C CA . GLY A 1 123 ? 7.392 -5.808 -5.380 1.00 92.19 123 GLY A CA 1
ATOM 940 C C . GLY A 1 123 ? 6.791 -7.102 -5.936 1.00 92.19 123 GLY A C 1
ATOM 941 O O . GLY A 1 123 ? 6.018 -7.049 -6.891 1.00 92.19 123 GLY A O 1
ATOM 942 N N . SER A 1 124 ? 7.109 -8.261 -5.348 1.00 90.44 124 SER A N 1
ATOM 943 C CA . SER A 1 124 ? 6.615 -9.549 -5.844 1.00 90.44 124 SER A CA 1
ATOM 944 C C . SER A 1 124 ? 5.111 -9.700 -5.623 1.00 90.44 124 SER A C 1
ATOM 946 O O . SER A 1 124 ? 4.606 -9.519 -4.514 1.00 90.44 124 SER A O 1
ATOM 948 N N . ARG A 1 125 ? 4.393 -10.086 -6.684 1.00 89.50 125 ARG A N 1
ATOM 949 C CA . ARG A 1 125 ? 2.951 -10.372 -6.624 1.00 89.50 125 ARG A CA 1
ATOM 950 C C . ARG A 1 125 ? 2.646 -11.663 -5.881 1.00 89.50 125 ARG A C 1
ATOM 952 O O . ARG A 1 125 ? 1.595 -11.758 -5.259 1.00 89.50 125 ARG A O 1
ATOM 959 N N . ASP A 1 126 ? 3.562 -12.626 -5.923 1.00 89.31 126 ASP A N 1
ATOM 960 C CA . ASP A 1 126 ? 3.331 -14.003 -5.474 1.00 89.31 126 ASP A CA 1
ATOM 961 C C . ASP A 1 126 ? 3.933 -14.291 -4.096 1.00 89.31 126 ASP A C 1
ATOM 963 O O . ASP A 1 126 ? 3.783 -15.390 -3.569 1.00 89.31 126 ASP A O 1
ATOM 967 N N . ASP A 1 127 ? 4.566 -13.296 -3.468 1.00 94.75 127 ASP A N 1
ATOM 968 C CA . ASP A 1 127 ? 5.162 -13.478 -2.149 1.00 94.75 127 ASP A CA 1
ATOM 969 C C . ASP A 1 127 ? 4.091 -13.715 -1.074 1.00 94.75 127 ASP A C 1
ATOM 971 O O . ASP A 1 127 ? 3.093 -12.989 -0.972 1.00 94.75 127 ASP A O 1
ATOM 975 N N . PHE A 1 128 ? 4.284 -14.772 -0.290 1.00 95.75 128 PHE A N 1
ATOM 976 C CA . PHE A 1 128 ? 3.330 -15.230 0.714 1.00 95.75 128 PHE A CA 1
ATOM 977 C C . PHE A 1 128 ? 3.436 -14.458 2.039 1.00 95.75 128 PHE A C 1
ATOM 979 O O . PHE A 1 128 ? 2.515 -14.534 2.848 1.00 95.75 128 PHE A O 1
ATOM 986 N N . ASN A 1 129 ? 4.498 -13.679 2.264 1.00 98.06 129 ASN A N 1
ATOM 987 C CA . ASN A 1 129 ? 4.620 -12.758 3.399 1.00 98.06 129 ASN A CA 1
ATOM 988 C C . ASN A 1 129 ? 3.975 -11.385 3.138 1.00 98.06 129 ASN A C 1
ATOM 990 O O . ASN A 1 129 ? 4.099 -10.448 3.928 1.00 98.06 129 ASN A O 1
ATOM 994 N N . SER A 1 130 ? 3.265 -11.248 2.020 1.00 98.44 130 SER A N 1
ATOM 995 C CA . SER A 1 130 ? 2.410 -10.094 1.745 1.00 98.44 130 SER A CA 1
ATOM 996 C C . SER A 1 130 ? 0.945 -10.313 2.131 1.00 98.44 130 SER A C 1
ATOM 998 O O . SER A 1 130 ? 0.116 -9.455 1.839 1.00 98.44 130 SER A O 1
ATOM 1000 N N . TYR A 1 131 ? 0.605 -11.444 2.755 1.00 98.56 131 TYR A N 1
ATOM 1001 C CA . TYR A 1 131 ? -0.757 -11.734 3.200 1.00 98.56 131 TYR A CA 1
ATOM 1002 C C . TYR A 1 131 ? -1.023 -11.226 4.621 1.00 98.56 131 TYR A C 1
ATOM 1004 O O . TYR A 1 131 ? -0.296 -11.548 5.566 1.00 98.56 131 TYR A O 1
ATOM 1012 N N . TRP A 1 132 ? -2.120 -10.483 4.762 1.00 98.75 132 TRP A N 1
ATOM 1013 C CA . TRP A 1 132 ? -2.588 -9.895 6.013 1.00 98.75 132 TRP A CA 1
ATOM 1014 C C . TRP A 1 132 ? -4.045 -10.275 6.261 1.00 98.75 132 TRP A C 1
ATOM 1016 O O . TRP A 1 132 ? -4.898 -10.096 5.392 1.00 98.75 132 TRP A O 1
ATOM 1026 N N . LEU A 1 133 ? -4.331 -10.798 7.447 1.00 98.44 133 LEU A N 1
ATOM 1027 C CA . LEU A 1 133 ? -5.676 -11.111 7.910 1.00 98.44 133 LEU A CA 1
ATOM 1028 C C . LEU A 1 133 ? -6.348 -9.841 8.444 1.00 98.44 133 LEU A C 1
ATOM 1030 O O . LEU A 1 133 ? -5.796 -9.164 9.313 1.00 98.44 133 LEU A O 1
ATOM 1034 N N . VAL A 1 134 ? -7.550 -9.548 7.951 1.00 98.50 134 VAL A N 1
ATOM 1035 C CA . VAL A 1 134 ? -8.371 -8.416 8.399 1.00 98.50 134 VAL A CA 1
ATOM 1036 C C . VAL A 1 134 ? -9.177 -8.812 9.636 1.00 98.50 134 VAL A C 1
ATOM 1038 O O . VAL A 1 134 ? -9.958 -9.766 9.591 1.00 98.50 134 VAL A O 1
ATOM 1041 N N . LYS A 1 135 ? -9.009 -8.062 10.728 1.00 96.81 135 LYS A N 1
ATOM 1042 C CA . LYS A 1 135 ? -9.668 -8.284 12.026 1.00 96.81 135 LYS A CA 1
ATOM 1043 C C . LYS A 1 135 ? -10.283 -6.992 12.557 1.00 96.81 135 LYS A C 1
ATOM 1045 O O . LYS A 1 135 ? -9.981 -5.903 12.073 1.00 96.81 135 LYS A O 1
ATOM 1050 N N . GLU A 1 136 ? -11.112 -7.110 13.583 1.00 97.12 136 GLU A N 1
ATOM 1051 C CA . GLU A 1 136 ? -11.596 -5.983 14.378 1.00 97.12 136 GLU A CA 1
ATOM 1052 C C . GLU A 1 136 ? -10.459 -5.191 15.049 1.00 97.12 136 GLU A C 1
ATOM 1054 O O . GLU A 1 136 ? -9.356 -5.707 15.258 1.00 97.12 136 GLU A O 1
ATOM 1059 N N . GLY A 1 137 ? -10.745 -3.934 15.403 1.00 97.19 137 GLY A N 1
ATOM 1060 C CA . GLY A 1 137 ? -9.871 -3.086 16.218 1.00 97.19 137 GLY A CA 1
ATOM 1061 C C . GLY A 1 137 ? -9.503 -3.700 17.575 1.00 97.19 137 GLY A C 1
ATOM 1062 O O . GLY A 1 137 ? -10.191 -4.584 18.083 1.00 97.19 137 GLY A O 1
ATOM 1063 N N . ASP A 1 138 ? -8.420 -3.214 18.181 1.00 96.12 138 ASP A N 1
ATOM 1064 C CA . ASP A 1 138 ? -7.991 -3.675 19.504 1.00 96.12 138 ASP A CA 1
ATOM 1065 C C . ASP A 1 138 ? -9.078 -3.449 20.571 1.00 96.12 138 ASP A C 1
ATOM 1067 O O . ASP A 1 138 ? -9.764 -2.424 20.582 1.00 96.12 138 ASP A O 1
ATOM 1071 N N . GLY A 1 139 ? -9.269 -4.441 21.445 1.00 93.81 139 GLY A N 1
ATOM 1072 C CA . GLY A 1 139 ? -10.301 -4.432 22.488 1.00 93.81 139 GLY A CA 1
ATOM 1073 C C . GLY A 1 139 ? -11.757 -4.456 21.995 1.00 93.81 139 GLY A C 1
ATOM 1074 O O . GLY A 1 139 ? -12.670 -4.452 22.825 1.00 93.81 139 GLY A O 1
ATOM 1075 N N . ALA A 1 140 ? -12.006 -4.485 20.682 1.00 95.12 140 ALA A N 1
ATOM 1076 C CA . ALA A 1 140 ? -13.352 -4.578 20.130 1.00 95.12 140 ALA A CA 1
ATOM 1077 C C . ALA A 1 140 ? -13.904 -6.010 20.219 1.00 95.12 140 ALA A C 1
ATOM 1079 O O . ALA A 1 140 ? -13.166 -6.995 20.275 1.00 95.12 140 ALA A O 1
ATOM 1080 N N . THR A 1 141 ? -15.232 -6.132 20.198 1.00 95.06 141 THR A N 1
ATOM 1081 C CA . THR A 1 141 ? -15.884 -7.436 20.039 1.00 95.06 141 THR A CA 1
ATOM 1082 C C . THR A 1 141 ? -15.466 -8.048 18.697 1.00 95.06 141 THR A C 1
ATOM 1084 O O . THR A 1 141 ? -15.542 -7.337 17.690 1.00 95.06 141 THR A O 1
ATOM 1087 N N . PRO A 1 142 ? -15.089 -9.342 18.650 1.00 94.75 142 PRO A N 1
ATOM 1088 C CA . PRO A 1 142 ? -14.745 -10.017 17.404 1.00 94.75 142 PRO A CA 1
ATOM 1089 C C . PRO A 1 142 ? -15.808 -9.802 16.328 1.00 94.75 142 PRO A C 1
ATOM 1091 O O . PRO A 1 142 ? -17.000 -10.021 16.572 1.00 94.75 142 PRO A O 1
ATOM 1094 N N . CYS A 1 143 ? -15.382 -9.358 15.146 1.00 94.44 143 CYS A N 1
ATOM 1095 C CA . CYS A 1 143 ? -16.307 -9.147 14.041 1.00 94.44 143 CYS A CA 1
ATOM 1096 C C . CYS A 1 143 ? -16.789 -10.485 13.461 1.00 94.44 143 CYS A C 1
ATOM 1098 O O . CYS A 1 143 ? -16.093 -11.501 13.500 1.00 94.44 143 CYS A O 1
ATOM 1100 N N . ALA A 1 144 ? -18.013 -10.498 12.927 1.00 95.06 144 ALA A N 1
ATOM 1101 C CA . ALA A 1 144 ? -18.541 -11.678 12.254 1.00 95.06 144 ALA A CA 1
ATOM 1102 C C . ALA A 1 144 ? -17.760 -11.933 10.955 1.00 95.06 144 ALA A C 1
ATOM 1104 O O . ALA A 1 144 ? -17.546 -11.015 10.162 1.00 95.06 144 ALA A O 1
ATOM 1105 N N . LEU A 1 145 ? -17.347 -13.182 10.723 1.00 94.62 145 LEU A N 1
ATOM 1106 C CA . LEU A 1 145 ? -16.659 -13.564 9.488 1.00 94.62 145 LEU A CA 1
ATOM 1107 C C . LEU A 1 145 ? -17.544 -13.263 8.273 1.00 94.62 145 LEU A C 1
ATOM 1109 O O . LEU A 1 145 ? -18.728 -13.595 8.273 1.00 94.62 145 LEU A O 1
ATOM 1113 N N . GLY A 1 146 ? -16.970 -12.637 7.246 1.00 93.81 146 GLY A N 1
ATOM 1114 C CA . GLY A 1 146 ? -17.715 -12.214 6.057 1.00 93.81 146 GLY A CA 1
ATOM 1115 C C . GLY A 1 146 ? -18.478 -10.893 6.218 1.00 93.81 146 GLY A C 1
ATOM 1116 O O . GLY A 1 146 ? -19.015 -10.393 5.234 1.00 93.81 146 GLY A O 1
ATOM 1117 N N . ALA A 1 147 ? -18.495 -10.271 7.405 1.00 93.81 147 ALA A N 1
ATOM 1118 C CA . ALA A 1 147 ? -19.055 -8.929 7.560 1.00 93.81 147 ALA A CA 1
ATOM 1119 C C . ALA A 1 147 ? -18.211 -7.902 6.790 1.00 93.81 147 ALA A C 1
ATOM 1121 O O . ALA A 1 147 ? -16.989 -7.860 6.952 1.00 93.81 147 ALA A O 1
ATOM 1122 N N . LYS A 1 148 ? -18.854 -7.071 5.963 1.00 94.62 148 LYS A N 1
ATOM 1123 C CA . LYS A 1 148 ? -18.184 -6.021 5.182 1.00 94.62 148 LYS A CA 1
ATOM 1124 C C . LYS A 1 148 ? -17.494 -5.011 6.093 1.00 94.62 148 LYS A C 1
ATOM 1126 O O . LYS A 1 148 ? -18.032 -4.616 7.126 1.00 94.62 148 LYS A O 1
ATOM 1131 N N . ILE A 1 149 ? -16.314 -4.561 5.680 1.00 95.88 149 ILE A N 1
ATOM 1132 C CA . ILE A 1 149 ? -15.620 -3.462 6.346 1.00 95.88 149 ILE A CA 1
ATOM 1133 C C . ILE A 1 149 ? -16.178 -2.144 5.813 1.00 95.88 149 ILE A C 1
ATOM 1135 O O . ILE A 1 149 ? -15.899 -1.755 4.682 1.00 95.88 149 ILE A O 1
ATOM 1139 N N . ILE A 1 150 ? -16.976 -1.460 6.628 1.00 94.56 150 ILE A N 1
ATOM 1140 C CA . ILE A 1 150 ? -17.553 -0.154 6.288 1.00 94.56 150 ILE A CA 1
ATOM 1141 C C . ILE A 1 150 ? -16.473 0.924 6.432 1.00 94.56 150 ILE A C 1
ATOM 1143 O O . ILE A 1 150 ? -15.687 0.886 7.384 1.00 94.56 150 ILE A O 1
ATOM 1147 N N . CYS A 1 151 ? -16.421 1.896 5.524 1.00 96.19 151 CYS A N 1
ATOM 1148 C CA . CYS A 1 151 ? -15.512 3.034 5.646 1.00 96.19 151 CYS A CA 1
ATOM 1149 C C . CYS A 1 151 ? -15.728 3.751 6.996 1.00 96.19 151 CYS A C 1
ATOM 1151 O O . CYS A 1 151 ? -16.852 3.935 7.456 1.00 96.19 151 CYS A O 1
ATOM 1153 N N . GLY A 1 152 ? -14.642 4.130 7.663 1.00 96.50 152 GLY A N 1
ATOM 1154 C CA . GLY A 1 152 ? -14.636 4.639 9.036 1.00 96.50 152 GLY A CA 1
ATOM 1155 C C . GLY A 1 152 ? -14.519 3.556 10.113 1.00 96.50 152 GLY A C 1
ATOM 1156 O O . GLY A 1 152 ? -14.315 3.892 11.278 1.00 96.50 152 GLY A O 1
ATOM 1157 N N . SER A 1 153 ? -14.597 2.268 9.758 1.00 97.31 153 SER A N 1
ATOM 1158 C CA . SER A 1 153 ? -14.362 1.175 10.709 1.00 97.31 153 SER A CA 1
ATOM 1159 C C . SER A 1 153 ? -12.908 1.140 11.171 1.00 97.31 153 SER A C 1
ATOM 1161 O O . SER A 1 153 ? -11.984 1.380 10.390 1.00 97.31 153 SER A O 1
ATOM 1163 N N . THR A 1 154 ? -12.708 0.769 12.434 1.00 98.44 154 THR A N 1
ATOM 1164 C CA . THR A 1 154 ? -11.387 0.463 12.987 1.00 98.44 154 THR A CA 1
ATOM 1165 C C . THR A 1 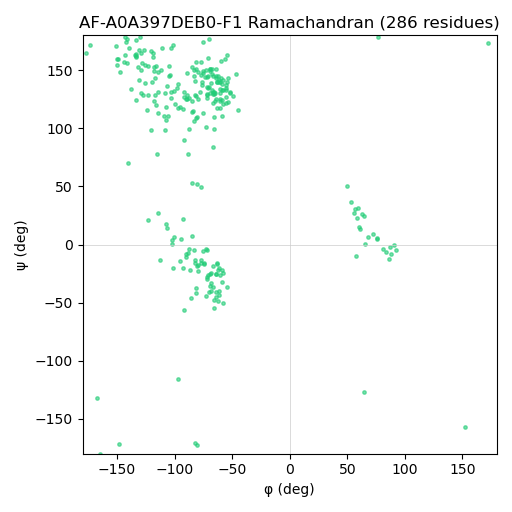154 ? -11.101 -1.027 12.856 1.00 98.44 154 THR A C 1
ATOM 1167 O O . THR A 1 154 ? -11.890 -1.858 13.309 1.00 98.44 154 THR A O 1
ATOM 1170 N N . ILE A 1 155 ? -9.956 -1.354 12.265 1.00 98.62 155 ILE A N 1
ATOM 1171 C CA . ILE A 1 155 ? -9.496 -2.718 12.011 1.00 98.62 155 ILE A CA 1
ATOM 1172 C C . ILE A 1 155 ? -8.092 -2.945 12.574 1.00 98.62 155 ILE A C 1
ATOM 1174 O O . ILE A 1 155 ? -7.366 -1.996 12.879 1.00 98.62 155 ILE A O 1
ATOM 1178 N N . ARG A 1 156 ? -7.692 -4.214 12.632 1.00 98.62 156 ARG A N 1
ATOM 1179 C CA . ARG A 1 156 ? -6.295 -4.649 12.730 1.00 98.62 156 ARG A CA 1
ATOM 1180 C C . ARG A 1 156 ? -5.932 -5.468 11.497 1.00 98.62 156 ARG A C 1
ATOM 1182 O O . ARG A 1 156 ? -6.780 -6.155 10.923 1.00 98.62 156 ARG A O 1
ATOM 1189 N N . LEU A 1 157 ? -4.662 -5.407 11.112 1.00 98.75 157 LEU A N 1
ATOM 1190 C CA . LEU A 1 157 ? -4.086 -6.255 10.072 1.00 98.75 157 LEU A CA 1
ATOM 1191 C C . LEU A 1 157 ? -3.048 -7.168 10.714 1.00 98.75 157 LEU A C 1
ATOM 1193 O O . LEU A 1 157 ? -2.020 -6.696 11.187 1.00 98.75 157 LEU A O 1
ATOM 1197 N N . GLU A 1 158 ? -3.311 -8.469 10.730 1.00 98.62 158 GLU A N 1
ATOM 1198 C CA . GLU A 1 158 ? -2.395 -9.467 11.283 1.00 98.62 158 GLU A CA 1
ATOM 1199 C C . GLU A 1 158 ? -1.613 -10.137 10.148 1.00 98.62 158 GLU A C 1
ATOM 1201 O O . GLU A 1 158 ? -2.200 -10.736 9.247 1.00 98.62 158 GLU A O 1
ATOM 1206 N N . HIS A 1 159 ? -0.285 -10.053 10.175 1.00 98.75 159 HIS A N 1
ATOM 1207 C CA . HIS A 1 159 ? 0.568 -10.729 9.206 1.00 98.75 159 HIS A CA 1
ATOM 1208 C C . HIS A 1 159 ? 0.425 -12.246 9.356 1.00 98.75 159 HIS A C 1
ATOM 1210 O O . HIS A 1 159 ? 0.681 -12.800 10.427 1.00 98.75 159 HIS A O 1
ATOM 1216 N N . VAL A 1 160 ? 0.049 -12.930 8.275 1.00 98.00 160 VAL A N 1
ATOM 1217 C CA . VAL A 1 160 ? -0.363 -14.341 8.337 1.00 98.00 160 VAL A CA 1
ATOM 1218 C C . VAL A 1 160 ? 0.751 -15.255 8.850 1.00 98.00 160 VAL A C 1
ATOM 1220 O O . VAL A 1 160 ? 0.490 -16.107 9.699 1.00 98.00 160 VAL A O 1
ATOM 1223 N N . ASN A 1 161 ? 1.989 -15.069 8.383 1.00 97.44 161 ASN A N 1
ATOM 1224 C CA . ASN A 1 161 ? 3.069 -16.014 8.687 1.00 97.44 161 ASN A CA 1
ATOM 1225 C C . ASN A 1 161 ? 3.700 -15.776 10.061 1.00 97.44 161 ASN A C 1
ATOM 1227 O O . ASN A 1 161 ? 3.973 -16.736 10.775 1.00 97.44 161 ASN A O 1
ATOM 1231 N N . SER A 1 162 ? 3.924 -14.514 10.448 1.00 97.50 162 SER A N 1
ATOM 1232 C CA . SER A 1 162 ? 4.543 -14.196 11.746 1.00 97.50 162 SER A CA 1
ATOM 1233 C C . SER A 1 162 ? 3.535 -14.010 12.877 1.00 97.50 162 SER A C 1
ATOM 1235 O O . SER A 1 162 ? 3.940 -13.941 14.039 1.00 97.50 162 SER A O 1
ATOM 1237 N N . ARG A 1 163 ? 2.237 -13.924 12.554 1.00 97.88 163 ARG A N 1
ATOM 1238 C CA . ARG A 1 163 ? 1.141 -13.700 13.508 1.00 97.88 163 ARG A CA 1
ATOM 1239 C C . ARG A 1 163 ? 1.320 -12.418 14.330 1.00 97.88 163 ARG A C 1
ATOM 1241 O O . ARG A 1 163 ? 0.935 -12.362 15.499 1.00 97.88 163 ARG A O 1
ATOM 1248 N N . ARG A 1 164 ? 1.962 -11.409 13.735 1.00 98.38 164 ARG A N 1
ATOM 1249 C CA . ARG A 1 164 ? 2.172 -10.081 14.327 1.00 98.38 164 ARG A CA 1
ATOM 1250 C C . ARG A 1 164 ? 1.228 -9.071 13.698 1.00 98.38 164 ARG A C 1
ATOM 1252 O O . ARG A 1 164 ? 0.926 -9.166 12.511 1.00 98.38 164 ARG A O 1
ATOM 1259 N N . ASN A 1 165 ? 0.778 -8.108 14.482 1.00 98.69 165 ASN A N 1
ATOM 1260 C CA . ASN A 1 165 ? -0.103 -7.044 14.028 1.00 98.69 165 ASN A CA 1
ATOM 1261 C C . ASN A 1 165 ? 0.702 -5.922 13.366 1.00 98.69 165 ASN A C 1
ATOM 1263 O O . ASN A 1 165 ? 1.820 -5.617 13.785 1.00 98.69 165 ASN A O 1
ATOM 1267 N N . LEU A 1 166 ? 0.123 -5.305 12.336 1.00 98.88 166 LEU A N 1
ATOM 1268 C CA . LEU A 1 166 ? 0.602 -4.045 11.788 1.00 98.88 166 LEU A CA 1
ATOM 1269 C C . LEU A 1 166 ? 0.473 -2.965 12.860 1.00 98.88 166 LEU A C 1
ATOM 1271 O O . LEU A 1 166 ? -0.637 -2.631 13.270 1.00 98.88 166 LEU A O 1
ATOM 1275 N N . HIS A 1 167 ? 1.601 -2.397 13.258 1.00 98.81 167 HIS A N 1
ATOM 1276 C CA . HIS A 1 167 ? 1.699 -1.548 14.432 1.00 98.81 167 HIS A CA 1
ATOM 1277 C C . HIS A 1 167 ? 2.386 -0.224 14.118 1.00 98.81 167 HIS A C 1
ATOM 1279 O O . HIS A 1 167 ? 3.254 -0.152 13.243 1.00 98.81 167 HIS A O 1
ATOM 1285 N N . SER A 1 168 ? 2.017 0.833 14.840 1.00 98.75 168 SER A N 1
ATOM 1286 C CA . SER A 1 168 ? 2.772 2.082 14.838 1.00 98.75 168 SER A CA 1
ATOM 1287 C C . SER A 1 168 ? 2.772 2.755 16.208 1.00 98.75 168 SER A C 1
ATOM 1289 O O . SER A 1 168 ? 1.906 2.556 17.052 1.00 98.75 168 SER A O 1
ATOM 1291 N N . HIS A 1 169 ? 3.779 3.592 16.427 1.00 97.62 169 HIS A N 1
ATOM 1292 C CA . HIS A 1 169 ? 4.132 4.158 17.728 1.00 97.62 169 HIS A CA 1
ATOM 1293 C C . HIS A 1 169 ? 5.078 5.350 17.564 1.00 97.62 169 HIS A C 1
ATOM 1295 O O . HIS A 1 169 ? 5.431 5.732 16.446 1.00 97.62 169 HIS A O 1
ATOM 1301 N N . ASP A 1 170 ? 5.486 5.968 18.673 1.00 96.56 170 ASP A N 1
ATOM 1302 C CA . ASP A 1 170 ? 6.352 7.153 18.667 1.00 96.56 170 ASP A CA 1
ATOM 1303 C C . ASP A 1 170 ? 7.851 6.806 18.577 1.00 96.56 170 ASP A C 1
ATOM 1305 O O . ASP A 1 170 ? 8.674 7.234 19.382 1.00 96.56 170 ASP A O 1
ATOM 1309 N N . PHE A 1 171 ? 8.204 6.004 17.572 1.00 98.00 171 PHE A N 1
ATOM 1310 C CA . PHE A 1 171 ? 9.584 5.751 17.156 1.00 98.00 171 PHE A CA 1
ATOM 1311 C C . PHE A 1 171 ? 9.814 6.314 15.756 1.00 98.00 171 PHE A C 1
ATOM 1313 O O . PHE A 1 171 ? 8.902 6.351 14.935 1.00 98.00 171 PHE A O 1
ATOM 1320 N N . ALA A 1 172 ? 11.036 6.755 15.466 1.00 97.56 172 ALA A N 1
ATOM 1321 C CA . ALA A 1 172 ? 11.410 7.226 14.135 1.00 97.56 172 ALA A CA 1
ATOM 1322 C C . ALA A 1 172 ? 11.513 6.061 13.139 1.00 97.56 172 ALA A C 1
ATOM 1324 O O . ALA A 1 172 ? 12.143 5.048 13.439 1.00 97.56 172 ALA A O 1
ATOM 1325 N N . SER A 1 173 ? 10.960 6.234 11.936 1.00 97.06 173 SER A N 1
ATOM 1326 C CA . SER A 1 173 ? 11.125 5.263 10.850 1.00 97.06 173 SER A CA 1
ATOM 1327 C C . SER A 1 173 ? 12.587 5.211 10.352 1.00 97.06 173 SER A C 1
ATOM 1329 O O . SER A 1 173 ? 13.306 6.217 10.438 1.00 97.06 173 SER A O 1
ATOM 1331 N N . PRO A 1 174 ? 13.055 4.060 9.835 1.00 94.75 174 PRO A N 1
ATOM 1332 C CA . PRO A 1 174 ? 14.483 3.791 9.641 1.00 94.75 174 PRO A CA 1
ATOM 1333 C C . PRO A 1 174 ? 15.170 4.646 8.564 1.00 94.75 174 PRO A C 1
ATOM 1335 O O . PRO A 1 174 ? 16.350 4.962 8.706 1.00 94.75 174 PRO A O 1
ATOM 1338 N N . LEU A 1 175 ? 14.475 5.027 7.488 1.00 95.31 175 LEU A N 1
ATOM 1339 C CA . LEU A 1 175 ? 15.072 5.690 6.318 1.00 95.31 175 LEU A CA 1
ATOM 1340 C C . LEU A 1 175 ? 14.626 7.149 6.138 1.00 95.31 175 LEU A C 1
ATOM 1342 O O . LEU A 1 175 ? 15.265 7.906 5.406 1.00 95.31 175 LEU A O 1
ATOM 1346 N N . SER A 1 176 ? 13.578 7.596 6.832 1.00 93.06 176 SER A N 1
ATOM 1347 C CA . SER A 1 176 ? 13.025 8.949 6.657 1.00 93.06 176 SER A CA 1
ATOM 1348 C C . SER A 1 176 ? 13.581 10.014 7.613 1.00 93.06 176 SER A C 1
ATOM 1350 O O . SER A 1 176 ? 12.954 11.057 7.815 1.00 93.06 176 SER A O 1
ATOM 1352 N N . SER A 1 177 ? 14.771 9.792 8.179 1.00 90.12 177 SER A N 1
ATOM 1353 C CA . SER A 1 177 ? 15.502 10.774 9.006 1.00 90.12 177 SER A CA 1
ATOM 1354 C C . SER A 1 177 ? 14.671 11.356 10.165 1.00 90.12 177 SER A C 1
ATOM 1356 O O . SER A 1 177 ? 14.751 12.549 10.450 1.00 90.12 177 SER A O 1
ATOM 1358 N N . GLY A 1 178 ? 13.814 10.542 10.791 1.00 89.31 178 GLY A N 1
ATOM 1359 C CA . GLY A 1 178 ? 12.956 10.965 11.905 1.00 89.31 178 GLY A CA 1
ATOM 1360 C C . GLY A 1 178 ? 11.733 11.808 11.530 1.00 89.31 178 GLY A C 1
ATOM 1361 O O . GLY A 1 178 ? 11.017 12.256 12.419 1.00 89.31 178 GLY A O 1
ATOM 1362 N N . ARG A 1 179 ? 11.450 12.020 10.238 1.00 93.94 179 ARG A N 1
ATOM 1363 C CA . ARG A 1 179 ? 10.261 12.779 9.801 1.00 93.94 179 ARG A CA 1
ATOM 1364 C C . ARG A 1 179 ? 8.945 12.031 10.013 1.00 93.94 179 ARG A C 1
ATOM 1366 O O . ARG A 1 179 ? 7.902 12.668 10.140 1.00 93.94 179 ARG A O 1
ATOM 1373 N N . PHE A 1 180 ? 8.983 10.701 9.999 1.00 97.69 180 PHE A N 1
ATOM 1374 C CA . PHE A 1 180 ? 7.801 9.841 10.056 1.00 97.69 180 PHE A CA 1
ATOM 1375 C C . PHE A 1 180 ? 7.939 8.801 11.165 1.00 97.69 180 PHE A C 1
ATOM 1377 O O . PHE A 1 180 ? 9.052 8.479 11.591 1.00 97.69 180 PHE A O 1
ATOM 1384 N N . ALA A 1 181 ? 6.796 8.307 11.639 1.00 98.31 181 ALA A N 1
ATOM 1385 C CA . ALA A 1 181 ? 6.754 7.257 12.645 1.00 98.31 181 ALA A CA 1
ATOM 1386 C C . ALA A 1 181 ? 7.063 5.890 12.028 1.00 98.31 181 ALA A C 1
ATOM 1388 O O . ALA A 1 181 ? 6.710 5.616 10.878 1.00 98.31 181 ALA A O 1
ATOM 1389 N N . GLU A 1 182 ? 7.723 5.044 12.807 1.00 98.75 182 GLU A N 1
ATOM 1390 C CA . GLU A 1 182 ? 7.992 3.652 12.484 1.00 98.75 182 GLU A CA 1
ATOM 1391 C C . GLU A 1 182 ? 6.676 2.874 12.356 1.00 98.75 182 GLU A C 1
ATOM 1393 O O . GLU A 1 182 ? 5.729 3.076 13.125 1.00 98.75 182 GLU A O 1
ATOM 1398 N N . VAL A 1 183 ? 6.637 1.989 11.362 1.00 98.81 183 VAL A N 1
ATOM 1399 C CA . VAL A 1 183 ? 5.616 0.954 11.220 1.00 98.81 183 VAL A CA 1
ATOM 1400 C C . VAL A 1 183 ? 6.314 -0.397 11.318 1.00 98.81 183 VAL A C 1
ATOM 1402 O O . VAL A 1 183 ? 7.318 -0.634 10.637 1.00 98.81 183 VAL A O 1
ATOM 1405 N N . SER A 1 184 ? 5.799 -1.258 12.185 1.00 98.81 184 SER A N 1
ATOM 1406 C CA . SER A 1 184 ? 6.427 -2.512 12.602 1.00 98.81 184 SER A CA 1
ATOM 1407 C C . SER A 1 184 ? 5.403 -3.643 12.727 1.00 98.81 184 SER A C 1
ATOM 1409 O O . SER A 1 184 ? 4.193 -3.432 12.650 1.00 98.81 184 SER A O 1
ATOM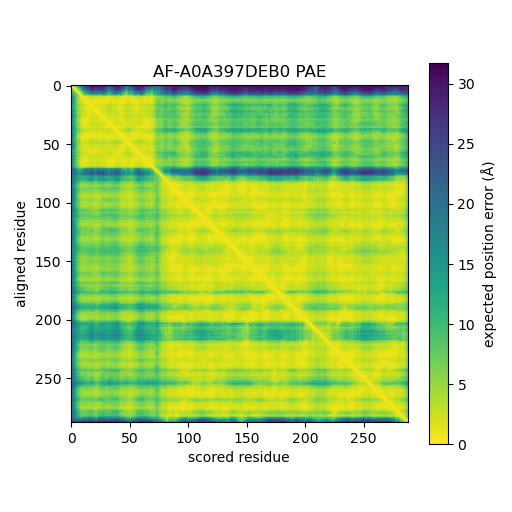 1411 N N . GLY A 1 185 ? 5.905 -4.868 12.880 1.00 98.50 185 GLY A N 1
ATOM 1412 C CA . GLY A 1 185 ? 5.138 -6.027 13.314 1.00 98.50 185 GLY A CA 1
ATOM 1413 C C . GLY A 1 185 ? 5.242 -6.165 14.831 1.00 98.50 185 GLY A C 1
ATOM 1414 O O . GLY A 1 185 ? 6.331 -6.415 15.357 1.00 98.50 185 GLY A O 1
ATOM 1415 N N . PHE A 1 186 ? 4.122 -6.038 15.536 1.00 98.19 186 PHE A N 1
ATOM 1416 C CA . PHE A 1 186 ? 4.064 -6.108 16.997 1.00 98.19 186 PHE A CA 1
ATOM 1417 C C . PHE A 1 186 ? 3.150 -7.233 17.489 1.00 98.19 186 PHE A C 1
ATOM 1419 O O . PHE A 1 186 ? 2.401 -7.833 16.722 1.00 98.19 186 PHE A O 1
ATOM 1426 N N . GLY A 1 187 ? 3.239 -7.552 18.779 1.00 96.31 187 GLY A N 1
ATOM 1427 C CA . GLY A 1 187 ? 2.340 -8.524 19.382 1.00 96.31 187 GLY A CA 1
ATOM 1428 C C . GLY A 1 187 ? 2.685 -9.973 19.043 1.00 96.31 187 GLY A C 1
ATOM 1429 O O . GLY A 1 187 ? 3.669 -10.248 18.356 1.00 96.31 187 GLY A O 1
ATOM 1430 N N . VAL A 1 188 ? 1.929 -10.928 19.573 1.00 93.88 188 VAL A N 1
ATOM 1431 C CA . VAL A 1 188 ? 2.181 -12.369 19.411 1.00 93.88 188 VAL A CA 1
ATOM 1432 C C . VAL A 1 188 ? 0.860 -13.073 19.157 1.00 93.88 188 VAL A C 1
ATOM 1434 O O . VAL A 1 188 ? -0.101 -12.846 19.875 1.00 93.88 188 VAL A O 1
ATOM 1437 N N . ALA A 1 189 ? 0.819 -13.960 18.161 1.00 92.19 189 ALA A N 1
ATOM 1438 C CA . ALA A 1 189 ? -0.374 -14.746 17.834 1.00 92.19 189 ALA A CA 1
ATOM 1439 C C . ALA A 1 189 ? -1.630 -13.907 17.496 1.00 92.19 189 ALA A C 1
ATOM 1441 O O . ALA A 1 189 ? -2.746 -14.421 17.568 1.00 92.19 189 ALA A O 1
ATOM 1442 N N . GLY A 1 190 ? -1.446 -12.650 17.083 1.00 87.88 190 GLY A N 1
ATOM 1443 C CA . GLY A 1 190 ? -2.520 -11.688 16.832 1.00 87.88 190 GLY A CA 1
ATOM 1444 C C . GLY A 1 190 ? -2.967 -10.887 18.059 1.00 87.88 190 GLY A C 1
ATOM 1445 O O . GLY A 1 190 ? -3.833 -10.018 17.915 1.00 87.88 190 GLY A O 1
ATOM 1446 N N . ASP A 1 191 ? -2.392 -11.139 19.236 1.00 92.06 191 ASP A N 1
ATOM 1447 C CA . ASP A 1 191 ? -2.562 -10.307 20.431 1.00 92.06 191 ASP A CA 1
ATOM 1448 C C . ASP A 1 191 ? -1.603 -9.122 20.371 1.00 92.06 191 ASP A C 1
ATOM 1450 O O . ASP A 1 191 ? -0.445 -9.291 19.994 1.00 92.06 191 ASP A O 1
ATOM 1454 N N . GLY A 1 192 ? -2.053 -7.943 20.787 1.00 92.44 192 GLY A N 1
ATOM 1455 C CA . GLY A 1 192 ? -1.210 -6.757 20.878 1.00 92.44 192 GLY A CA 1
ATOM 1456 C C . GLY A 1 192 ? -1.896 -5.653 21.672 1.00 92.44 192 GLY A C 1
ATOM 1457 O O . GLY A 1 192 ? -2.363 -5.930 22.776 1.00 92.44 192 GLY A O 1
ATOM 1458 N N . ASP A 1 193 ? -1.910 -4.423 21.165 1.00 96.69 193 ASP A N 1
ATOM 1459 C CA . ASP A 1 193 ? -2.444 -3.269 21.895 1.00 96.69 193 ASP A CA 1
ATOM 1460 C C . ASP A 1 193 ? -3.079 -2.203 20.979 1.00 96.69 193 ASP A C 1
ATOM 1462 O O . ASP A 1 193 ? -3.255 -2.388 19.772 1.00 96.69 193 ASP A O 1
ATOM 1466 N N . GLY A 1 194 ? -3.436 -1.052 21.559 1.00 97.00 194 GLY A N 1
ATOM 1467 C CA . GLY A 1 194 ? -4.077 0.048 20.840 1.00 97.00 194 GLY A CA 1
ATOM 1468 C C . GLY A 1 194 ? -3.269 0.601 19.656 1.00 97.00 194 GLY A C 1
ATOM 1469 O O . GLY A 1 194 ? -3.871 1.175 18.747 1.00 97.00 194 GLY A O 1
ATOM 1470 N N . GLY A 1 195 ? -1.945 0.406 19.625 1.00 98.25 195 GLY A N 1
ATOM 1471 C CA . GLY A 1 195 ? -1.072 0.771 18.503 1.00 98.25 195 GLY A CA 1
ATOM 1472 C C . GLY A 1 195 ? -1.220 -0.132 17.270 1.00 98.25 195 GLY A C 1
ATOM 1473 O O . GLY A 1 195 ? -0.622 0.127 16.227 1.00 98.25 195 GLY A O 1
ATOM 1474 N N . ASP A 1 196 ? -2.037 -1.182 17.362 1.00 98.62 196 ASP A N 1
ATOM 1475 C CA . ASP A 1 196 ? -2.352 -2.073 16.242 1.00 98.62 196 ASP A CA 1
ATOM 1476 C C . ASP A 1 196 ? -3.578 -1.615 15.438 1.00 98.62 196 ASP A C 1
ATOM 1478 O O . ASP A 1 196 ? -3.913 -2.210 14.412 1.00 98.62 196 ASP A O 1
ATOM 1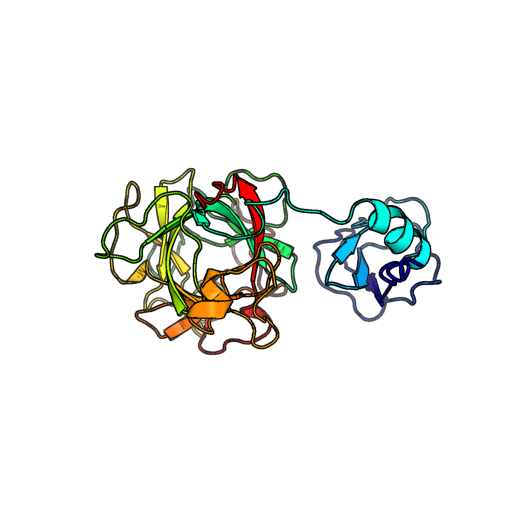482 N N . SER A 1 197 ? -4.302 -0.603 15.927 1.00 98.69 197 SER A N 1
ATOM 1483 C CA . SER A 1 197 ? -5.605 -0.212 15.389 1.00 98.69 197 SER A CA 1
ATOM 1484 C C . SER A 1 197 ? -5.498 0.861 14.306 1.00 98.69 197 SER A C 1
ATOM 1486 O O . SER A 1 197 ? -4.893 1.919 14.503 1.00 98.69 197 SER A O 1
ATOM 1488 N N . TRP A 1 198 ? -6.170 0.622 13.179 1.00 98.88 198 TRP A N 1
ATOM 1489 C CA . TRP A 1 198 ? -6.193 1.508 12.014 1.00 98.88 198 TRP A CA 1
ATOM 1490 C C . TRP A 1 198 ? -7.628 1.780 11.569 1.00 98.88 198 TRP A C 1
ATOM 1492 O O . TRP A 1 198 ? -8.411 0.854 11.374 1.00 98.88 198 TRP A O 1
ATOM 1502 N N . THR A 1 199 ? -7.977 3.047 11.371 1.00 98.75 199 THR A N 1
ATOM 1503 C CA . THR A 1 199 ? -9.241 3.450 10.754 1.00 98.75 199 THR A CA 1
ATOM 1504 C C . THR A 1 199 ? -9.119 3.372 9.236 1.00 98.75 199 THR A C 1
ATOM 1506 O O . THR A 1 199 ? -8.187 3.935 8.654 1.00 98.75 199 THR A O 1
ATOM 1509 N N . VAL A 1 200 ? -10.065 2.684 8.598 1.00 98.50 200 VAL A N 1
ATOM 1510 C CA . VAL A 1 200 ? -10.167 2.600 7.136 1.00 98.50 200 VAL A CA 1
ATOM 1511 C C . VAL A 1 200 ? -10.851 3.855 6.612 1.00 98.50 200 VAL A C 1
ATOM 1513 O O . VAL A 1 200 ? -12.047 4.037 6.808 1.00 98.50 200 VAL A O 1
ATOM 1516 N N . GLU A 1 201 ? -10.117 4.720 5.927 1.00 97.75 201 GLU A N 1
ATOM 1517 C CA . GLU A 1 201 ? -10.657 5.926 5.304 1.00 97.75 201 GLU A CA 1
ATOM 1518 C C . GLU A 1 201 ? -10.701 5.740 3.788 1.00 97.75 201 GLU A C 1
ATOM 1520 O O . GLU A 1 201 ? -9.672 5.741 3.116 1.00 97.75 201 GLU A O 1
ATOM 1525 N N . CYS A 1 202 ? -11.896 5.558 3.240 1.00 94.94 202 CYS A N 1
ATOM 1526 C CA . CYS A 1 202 ? -12.074 5.403 1.801 1.00 94.94 202 CYS A CA 1
ATOM 1527 C C . CYS A 1 202 ? -11.796 6.705 1.056 1.00 94.94 202 CYS A C 1
ATOM 1529 O O . CYS A 1 202 ? -11.986 7.797 1.598 1.00 94.94 202 CYS A O 1
ATOM 1531 N N . ASP A 1 203 ? -11.309 6.596 -0.178 1.00 93.12 203 ASP A N 1
ATOM 1532 C CA . ASP A 1 203 ? -11.051 7.775 -0.990 1.00 93.12 203 ASP A CA 1
ATOM 1533 C C . ASP A 1 203 ? -12.348 8.548 -1.269 1.00 93.12 203 ASP A C 1
ATOM 1535 O O . ASP A 1 203 ? -13.418 7.966 -1.431 1.00 93.12 203 ASP A O 1
ATOM 1539 N N . ASN A 1 204 ? -12.255 9.878 -1.332 1.00 79.19 204 ASN A N 1
ATOM 1540 C CA . ASN A 1 204 ? -13.424 10.754 -1.457 1.00 79.19 204 ASN A CA 1
ATOM 1541 C C . ASN A 1 204 ? -14.227 10.515 -2.747 1.00 79.19 204 ASN A C 1
ATOM 1543 O O . ASN A 1 204 ? -15.384 10.926 -2.829 1.00 79.19 204 ASN A O 1
ATOM 1547 N N . ALA A 1 205 ? -13.618 9.900 -3.764 1.00 78.38 205 ALA A N 1
ATOM 1548 C CA . ALA A 1 205 ? -14.307 9.521 -4.991 1.00 78.38 205 ALA A CA 1
ATOM 1549 C C . ALA A 1 205 ? -15.174 8.256 -4.841 1.00 78.38 205 ALA A C 1
ATOM 1551 O O . ALA A 1 205 ? -16.021 8.007 -5.700 1.00 78.38 205 ALA A O 1
ATOM 1552 N N . GLN A 1 206 ? -14.986 7.465 -3.779 1.00 84.38 206 GLN A N 1
ATOM 1553 C CA . GLN A 1 206 ? -15.720 6.224 -3.560 1.00 84.38 206 GLN A CA 1
ATOM 1554 C C . GLN A 1 206 ? -17.173 6.522 -3.172 1.00 84.38 206 GLN A C 1
ATOM 1556 O O . GLN A 1 206 ? -17.457 7.269 -2.235 1.00 84.38 206 GLN A O 1
ATOM 1561 N N . GLN A 1 207 ? -18.109 5.926 -3.908 1.00 84.31 207 GLN A N 1
ATOM 1562 C CA . GLN A 1 207 ? -19.550 6.119 -3.738 1.00 84.31 207 GLN A CA 1
ATOM 1563 C C . GLN A 1 207 ? -20.230 4.798 -3.375 1.00 84.31 207 GLN A C 1
ATOM 1565 O O . GLN A 1 207 ? -19.681 3.723 -3.621 1.00 84.31 207 GLN A O 1
ATOM 1570 N N . CYS A 1 208 ? -21.449 4.872 -2.828 1.00 85.75 208 CYS A N 1
ATOM 1571 C CA . CYS A 1 208 ? -22.295 3.687 -2.700 1.00 85.75 208 CYS A CA 1
ATOM 1572 C C . CYS A 1 208 ? -22.465 3.030 -4.070 1.00 85.75 208 CYS A C 1
ATOM 1574 O O . CYS A 1 208 ? -22.981 3.652 -5.002 1.00 85.75 208 CYS A O 1
ATOM 1576 N N . GLN A 1 209 ? -22.078 1.765 -4.176 1.00 79.38 209 GLN A N 1
ATOM 1577 C CA . GLN A 1 209 ? -22.419 0.956 -5.336 1.00 79.38 209 GLN A CA 1
ATOM 1578 C C . GLN A 1 209 ? -23.844 0.422 -5.187 1.00 79.38 209 GLN A C 1
ATOM 1580 O O . GLN A 1 209 ? -24.305 0.192 -4.073 1.00 79.38 209 GLN A O 1
ATOM 1585 N N . ALA A 1 210 ? -24.536 0.185 -6.304 1.00 76.69 210 ALA A N 1
ATOM 1586 C CA . ALA A 1 210 ? -25.919 -0.308 -6.292 1.00 76.69 210 ALA A CA 1
ATOM 1587 C C . ALA A 1 210 ? -26.076 -1.678 -5.598 1.00 76.69 210 ALA A C 1
ATOM 1589 O O . ALA A 1 210 ? -27.145 -2.001 -5.083 1.00 76.69 210 ALA A O 1
ATOM 1590 N N . SER A 1 211 ? -25.011 -2.485 -5.588 1.00 74.81 211 SER A N 1
ATOM 1591 C CA . SER A 1 211 ? -24.915 -3.757 -4.864 1.00 74.81 211 SER A CA 1
ATOM 1592 C C . SER A 1 211 ? -24.737 -3.578 -3.350 1.00 74.81 211 SER A C 1
ATOM 1594 O O . SER A 1 211 ? -24.989 -4.515 -2.590 1.00 74.81 211 SER A O 1
ATOM 1596 N N . ASP A 1 212 ? -24.352 -2.386 -2.880 1.00 79.56 212 ASP A N 1
ATOM 1597 C CA . ASP A 1 212 ? -24.090 -2.111 -1.470 1.00 79.56 212 ASP A CA 1
ATOM 1598 C C . ASP A 1 212 ? -25.354 -1.661 -0.718 1.00 79.56 212 ASP A C 1
ATOM 1600 O O . ASP A 1 212 ? -25.571 -0.477 -0.436 1.00 79.56 212 ASP A O 1
ATOM 1604 N N . LYS A 1 213 ? -26.213 -2.626 -0.370 1.00 78.62 213 LYS A N 1
ATOM 1605 C CA . LYS A 1 213 ? -27.438 -2.380 0.420 1.00 78.62 213 LYS A CA 1
ATOM 1606 C C . LYS A 1 213 ? -27.150 -1.650 1.747 1.00 78.62 213 LYS A C 1
ATOM 1608 O O . LYS A 1 213 ? -27.934 -0.791 2.162 1.00 78.62 213 LYS A O 1
ATOM 1613 N N . ASP A 1 214 ? -26.024 -1.968 2.388 1.00 78.12 214 ASP A N 1
ATOM 1614 C CA . ASP A 1 214 ? -25.614 -1.392 3.675 1.00 78.12 214 ASP A CA 1
ATOM 1615 C C . ASP A 1 214 ? -25.255 0.090 3.526 1.00 78.12 214 ASP A C 1
ATOM 1617 O O . ASP A 1 214 ? -25.669 0.925 4.339 1.00 78.12 214 ASP A O 1
ATOM 1621 N N . CYS A 1 215 ? -24.573 0.445 2.433 1.00 85.12 215 CYS A N 1
ATOM 1622 C CA . CYS A 1 215 ? -24.291 1.837 2.091 1.00 85.12 215 CYS A CA 1
ATOM 1623 C C . CYS A 1 215 ? -25.561 2.630 1.808 1.00 85.12 215 CYS A C 1
ATOM 1625 O O . CYS A 1 215 ? -25.698 3.753 2.277 1.00 85.12 215 CYS A O 1
ATOM 1627 N N . HIS A 1 216 ? -26.536 2.060 1.100 1.00 82.12 216 HIS A N 1
ATOM 1628 C CA . HIS A 1 216 ? -27.793 2.769 0.840 1.00 82.12 216 HIS A CA 1
ATOM 1629 C C . HIS A 1 216 ? -28.600 3.062 2.112 1.00 82.12 216 HIS A C 1
ATOM 1631 O O . HIS A 1 216 ? -29.366 4.025 2.138 1.00 82.12 216 HIS A O 1
ATOM 1637 N N . THR A 1 217 ? -28.407 2.267 3.167 1.00 81.81 217 THR A N 1
ATOM 1638 C CA . THR A 1 217 ? -29.064 2.474 4.463 1.00 81.81 217 THR A CA 1
ATOM 1639 C C . THR A 1 217 ? -28.292 3.453 5.351 1.00 81.81 217 THR A C 1
ATOM 1641 O O . THR A 1 217 ? -28.886 4.350 5.944 1.00 81.81 217 THR A O 1
ATOM 1644 N N . SER A 1 218 ? -26.971 3.287 5.454 1.00 83.88 218 SER A N 1
ATOM 1645 C CA . SER A 1 218 ? -26.105 4.092 6.331 1.00 83.88 218 SER A CA 1
ATOM 1646 C C . SER A 1 218 ? -25.609 5.397 5.696 1.00 83.88 218 SER A C 1
ATOM 1648 O O . SER A 1 218 ? -25.218 6.320 6.406 1.00 83.88 218 SER A O 1
ATOM 1650 N N . GLY A 1 219 ? -25.609 5.474 4.367 1.00 86.88 219 GLY A N 1
ATOM 1651 C CA . GLY A 1 219 ? -24.958 6.514 3.572 1.00 86.88 219 GLY A CA 1
ATOM 1652 C C . GLY A 1 219 ? -23.435 6.370 3.469 1.00 86.88 219 GLY A C 1
ATOM 1653 O O . GLY A 1 219 ? -22.797 7.266 2.918 1.00 86.88 219 GLY A O 1
ATOM 1654 N N . ILE A 1 220 ? -22.843 5.295 4.006 1.00 89.88 220 ILE A N 1
ATOM 1655 C CA . ILE A 1 220 ? -21.388 5.123 4.111 1.00 89.88 220 ILE A CA 1
ATOM 1656 C C . ILE A 1 220 ? -20.947 3.903 3.291 1.00 89.88 220 ILE A C 1
ATOM 1658 O O . ILE A 1 220 ? -21.458 2.809 3.535 1.00 89.88 220 ILE A O 1
ATOM 1662 N N . PRO A 1 221 ? -20.012 4.055 2.333 1.00 93.12 221 PRO A N 1
ATOM 1663 C CA . PRO A 1 221 ? -19.577 2.940 1.497 1.00 93.12 221 PRO A CA 1
ATOM 1664 C C . PRO A 1 221 ? -18.886 1.845 2.299 1.00 93.12 221 PRO A C 1
ATOM 1666 O O . PRO A 1 221 ? -18.254 2.098 3.325 1.00 93.12 221 PRO A O 1
ATOM 1669 N N . SER A 1 222 ? -18.991 0.614 1.809 1.00 93.94 222 SER A N 1
ATOM 1670 C CA . SER A 1 222 ? -18.109 -0.473 2.218 1.00 93.94 222 SER A CA 1
ATOM 1671 C C . SER A 1 222 ? -16.802 -0.415 1.431 1.00 93.94 222 SER A C 1
ATOM 1673 O O . SER A 1 222 ? -16.781 0.018 0.277 1.00 93.94 222 SER A O 1
ATOM 1675 N N . TRP A 1 223 ? -15.705 -0.868 2.034 1.00 94.75 223 TRP A N 1
ATOM 1676 C CA . TRP A 1 223 ? -14.407 -0.984 1.377 1.00 94.75 223 TRP A CA 1
ATOM 1677 C C . TRP A 1 223 ? -14.477 -2.033 0.261 1.00 94.75 223 TRP A C 1
ATOM 1679 O O . TRP A 1 223 ? -14.427 -3.240 0.508 1.00 94.75 223 TRP A O 1
ATOM 1689 N N . GLY A 1 224 ? -14.629 -1.559 -0.975 1.00 92.06 224 GLY A N 1
ATOM 1690 C CA . GLY A 1 224 ? -14.602 -2.392 -2.171 1.00 92.06 224 GLY A CA 1
ATOM 1691 C C . GLY A 1 224 ? -13.206 -2.941 -2.453 1.00 92.06 224 GLY A C 1
ATOM 1692 O O . GLY A 1 224 ? -12.189 -2.322 -2.136 1.00 92.06 224 GLY A O 1
ATOM 1693 N N . ARG A 1 225 ? -13.146 -4.112 -3.077 1.00 91.06 225 ARG A N 1
ATOM 1694 C CA . ARG A 1 225 ? -11.904 -4.629 -3.655 1.00 91.06 225 ARG A CA 1
ATOM 1695 C C . ARG A 1 225 ? -11.440 -3.718 -4.773 1.00 91.06 225 ARG A C 1
ATOM 1697 O O . ARG A 1 225 ? -12.256 -3.134 -5.476 1.00 91.06 225 ARG A O 1
ATOM 1704 N N . ASP A 1 226 ? -10.127 -3.585 -4.899 1.00 89.38 226 ASP A N 1
ATOM 1705 C CA . ASP A 1 226 ? -9.466 -2.587 -5.738 1.00 89.38 226 ASP A CA 1
ATOM 1706 C C . ASP A 1 226 ? -9.801 -1.125 -5.440 1.00 89.38 226 ASP A C 1
ATOM 1708 O O . ASP A 1 226 ? -9.078 -0.265 -5.930 1.00 89.38 226 ASP A O 1
ATOM 1712 N N . GLU A 1 227 ? -10.790 -0.799 -4.608 1.00 92.44 227 GLU A N 1
ATOM 1713 C CA . GLU A 1 227 ? -11.083 0.583 -4.243 1.00 92.44 227 GLU A CA 1
ATOM 1714 C C . GLU A 1 227 ? -10.009 1.161 -3.321 1.00 92.44 227 GLU A C 1
ATOM 1716 O O . GLU A 1 227 ? -9.401 0.475 -2.486 1.00 92.44 227 GLU A O 1
ATOM 1721 N N . LEU A 1 228 ? -9.758 2.453 -3.517 1.00 96.12 228 LEU A N 1
ATOM 1722 C CA . LEU A 1 228 ? -8.706 3.172 -2.824 1.00 96.12 228 LEU A CA 1
ATOM 1723 C C . LEU A 1 228 ? -9.116 3.533 -1.400 1.00 96.12 228 LEU A C 1
ATOM 1725 O O . LEU A 1 228 ? -10.155 4.145 -1.161 1.00 96.12 228 LEU A O 1
ATOM 1729 N N . VAL A 1 229 ? -8.225 3.238 -0.463 1.00 98.12 229 VAL A N 1
ATOM 1730 C CA . VAL A 1 229 ? -8.345 3.604 0.944 1.00 98.12 229 VAL A CA 1
ATOM 1731 C C . VAL A 1 229 ? -7.039 4.182 1.470 1.00 98.12 229 VAL A C 1
ATOM 1733 O O . VAL A 1 229 ? -5.959 4.008 0.903 1.00 98.12 229 VAL A O 1
ATOM 1736 N N . ARG A 1 230 ? -7.144 4.839 2.616 1.00 98.50 230 ARG A N 1
ATOM 1737 C CA . ARG A 1 230 ? -6.047 5.215 3.497 1.00 98.50 230 ARG A CA 1
ATOM 1738 C C . ARG A 1 230 ? -6.256 4.495 4.819 1.00 98.50 230 ARG A C 1
ATOM 1740 O O . ARG A 1 230 ? -7.385 4.349 5.281 1.00 98.50 230 ARG A O 1
ATOM 1747 N N . LEU A 1 231 ? -5.169 4.059 5.444 1.00 98.81 231 LEU A N 1
ATOM 1748 C CA . LEU A 1 231 ? -5.215 3.496 6.791 1.00 98.81 231 LEU A CA 1
ATOM 1749 C C . LEU A 1 231 ? -4.637 4.518 7.758 1.00 98.81 231 LEU A C 1
ATOM 1751 O O . LEU A 1 231 ? -3.439 4.808 7.722 1.00 98.81 231 LEU A O 1
ATOM 1755 N N . ARG A 1 232 ? -5.495 5.084 8.604 1.00 98.75 232 ARG A N 1
ATOM 1756 C CA . ARG A 1 232 ? -5.104 6.068 9.609 1.00 98.75 232 ARG A CA 1
ATOM 1757 C C . ARG A 1 232 ? -4.913 5.380 10.950 1.00 98.75 232 ARG A C 1
ATOM 1759 O O . ARG A 1 232 ? -5.851 4.826 11.508 1.00 98.75 232 ARG A O 1
ATOM 1766 N N . HIS A 1 233 ? -3.701 5.423 11.477 1.00 98.81 233 HIS A N 1
ATOM 1767 C CA . HIS A 1 233 ? -3.377 4.878 12.784 1.00 98.81 233 HIS A CA 1
ATOM 1768 C C . HIS A 1 233 ? -4.201 5.577 13.869 1.00 98.81 233 HIS A C 1
ATOM 1770 O O . HIS A 1 233 ? -4.163 6.806 13.972 1.00 98.81 233 HIS A O 1
ATOM 1776 N N . VAL A 1 234 ? -4.928 4.812 14.684 1.00 98.50 234 VAL A N 1
ATOM 1777 C CA . VAL A 1 234 ? -5.909 5.364 15.631 1.00 98.50 234 VAL A CA 1
ATOM 1778 C C . VAL A 1 234 ? -5.239 6.226 16.696 1.00 98.50 234 VAL A C 1
ATOM 1780 O O . VAL A 1 234 ? -5.698 7.334 16.965 1.00 98.50 234 VAL A O 1
ATOM 1783 N N . VAL A 1 235 ? -4.128 5.760 17.275 1.00 98.00 235 VAL A N 1
ATOM 1784 C CA . VAL A 1 235 ? -3.480 6.449 18.404 1.00 98.00 235 VAL A CA 1
ATOM 1785 C C . VAL A 1 235 ? -2.766 7.726 17.961 1.00 98.00 235 VAL A C 1
ATOM 1787 O O . VAL A 1 235 ? -2.876 8.759 18.617 1.00 98.00 235 VAL A O 1
ATOM 1790 N N . SER A 1 236 ? -2.023 7.679 16.851 1.00 97.69 236 SER A N 1
ATOM 1791 C CA . SER A 1 236 ? -1.200 8.819 16.409 1.00 97.69 236 SER A CA 1
ATOM 1792 C C . SER A 1 236 ? -1.885 9.718 15.379 1.00 97.69 236 SER A C 1
ATOM 1794 O O . SER A 1 236 ? -1.393 10.811 15.099 1.00 97.69 236 SER A O 1
ATOM 1796 N N . GLY A 1 237 ? -2.982 9.263 14.770 1.00 98.25 237 GLY A N 1
ATOM 1797 C CA . GLY A 1 237 ? -3.666 9.948 13.677 1.00 98.25 237 GLY A CA 1
ATOM 1798 C C . GLY A 1 237 ? -2.873 10.012 12.366 1.00 98.25 237 GLY A C 1
ATOM 1799 O O . GLY A 1 237 ? -3.323 10.701 11.451 1.00 98.25 237 GLY A O 1
ATOM 1800 N N . LYS A 1 238 ? -1.717 9.339 12.277 1.00 98.56 238 LYS A N 1
ATOM 1801 C CA . LYS A 1 238 ? -0.831 9.298 11.102 1.00 98.56 238 LYS A CA 1
ATOM 1802 C C . LYS A 1 238 ? -1.289 8.221 10.112 1.00 98.56 238 LYS A C 1
ATOM 1804 O O . LYS A 1 238 ? -1.860 7.216 10.509 1.00 98.56 238 LYS A O 1
ATOM 1809 N N . TYR A 1 239 ? -1.001 8.398 8.832 1.00 98.81 239 TYR A N 1
ATOM 1810 C CA . TYR A 1 239 ? -1.399 7.501 7.753 1.00 98.81 239 TYR A CA 1
ATOM 1811 C C . TYR A 1 239 ? -0.285 6.539 7.368 1.00 98.81 239 TYR A C 1
ATOM 1813 O O . TYR A 1 239 ? 0.856 6.972 7.177 1.00 98.81 239 TYR A O 1
ATOM 1821 N N . LEU A 1 240 ? -0.639 5.263 7.199 1.00 98.88 240 LEU A N 1
ATOM 1822 C CA . LEU A 1 240 ? 0.222 4.244 6.608 1.00 98.88 240 LEU A CA 1
ATOM 1823 C C . LEU A 1 240 ? 0.615 4.666 5.194 1.00 98.88 240 LEU A C 1
ATOM 1825 O O . LEU A 1 240 ? -0.247 4.911 4.349 1.00 98.88 240 LEU A O 1
ATOM 1829 N N . ARG A 1 241 ? 1.913 4.724 4.921 1.00 98.19 241 ARG A N 1
ATOM 1830 C CA . ARG A 1 241 ? 2.427 5.219 3.647 1.00 98.19 241 ARG A CA 1
ATOM 1831 C C . ARG A 1 241 ? 3.745 4.571 3.264 1.00 98.19 241 ARG A C 1
ATOM 1833 O O . ARG A 1 241 ? 4.483 4.066 4.111 1.00 98.19 241 ARG A O 1
ATOM 1840 N N . THR A 1 242 ? 4.061 4.637 1.980 1.00 97.94 242 THR A N 1
ATOM 1841 C CA . THR A 1 242 ? 5.370 4.258 1.446 1.00 97.94 242 THR A CA 1
ATOM 1842 C C . THR A 1 242 ? 5.765 5.200 0.313 1.00 97.94 242 THR A C 1
ATOM 1844 O O . THR A 1 242 ? 4.951 5.961 -0.200 1.00 97.94 242 THR A O 1
ATOM 1847 N N . ASP A 1 243 ? 7.042 5.214 -0.045 1.00 93.38 243 ASP A N 1
ATOM 1848 C CA . ASP A 1 243 ? 7.568 6.069 -1.101 1.00 93.38 243 ASP A CA 1
ATOM 1849 C C . ASP A 1 243 ? 8.462 5.236 -2.016 1.00 93.38 243 ASP A C 1
ATOM 1851 O O . ASP A 1 243 ? 9.439 4.635 -1.568 1.00 93.38 243 ASP A O 1
ATOM 1855 N N . HIS A 1 244 ? 8.158 5.230 -3.314 1.00 85.06 244 HIS A N 1
ATOM 1856 C CA . HIS A 1 244 ? 8.928 4.487 -4.311 1.00 85.06 244 HIS A CA 1
ATOM 1857 C C . HIS A 1 244 ? 10.415 4.893 -4.358 1.00 85.06 244 HIS A C 1
ATOM 1859 O O . HIS A 1 244 ? 11.263 4.106 -4.796 1.00 85.06 244 HIS A O 1
ATOM 1865 N N . GLY A 1 245 ? 10.743 6.116 -3.926 1.00 87.00 245 GLY A N 1
ATOM 1866 C CA . GLY A 1 245 ? 12.109 6.626 -3.847 1.00 87.00 245 GLY A CA 1
ATOM 1867 C C . GLY A 1 245 ? 12.871 6.204 -2.588 1.00 87.00 245 GLY A C 1
ATOM 1868 O O . GLY A 1 245 ? 14.096 6.301 -2.572 1.00 87.00 245 GLY A O 1
ATOM 1869 N N . VAL A 1 246 ? 12.189 5.715 -1.547 1.00 93.44 246 VAL A N 1
ATOM 1870 C CA . VAL A 1 246 ? 12.798 5.380 -0.251 1.00 93.44 246 VAL A CA 1
ATOM 1871 C C . VAL A 1 246 ? 12.834 3.864 -0.080 1.00 93.44 246 VAL A C 1
ATOM 1873 O O . VAL A 1 246 ? 11.846 3.231 0.291 1.00 93.44 246 VAL A O 1
ATOM 1876 N N . ARG A 1 247 ? 13.995 3.269 -0.369 1.00 93.81 247 ARG A N 1
ATOM 1877 C CA . ARG A 1 247 ? 14.194 1.815 -0.397 1.00 93.81 247 ARG A CA 1
ATOM 1878 C C . ARG A 1 247 ? 15.426 1.380 0.380 1.00 93.81 247 ARG A C 1
ATOM 1880 O O . ARG A 1 247 ? 16.406 2.119 0.470 1.00 93.81 247 ARG A O 1
ATOM 1887 N N . PHE A 1 248 ? 15.387 0.152 0.878 1.00 94.56 248 PHE A N 1
ATOM 1888 C CA . PHE A 1 248 ? 16.557 -0.497 1.445 1.00 94.56 248 PHE A CA 1
ATOM 1889 C C . PHE A 1 248 ? 17.525 -0.881 0.326 1.00 94.56 248 PHE A C 1
ATOM 1891 O O . PHE A 1 248 ? 17.145 -1.520 -0.656 1.00 94.56 248 PHE A O 1
ATOM 1898 N N . ASP A 1 249 ? 18.782 -0.489 0.469 1.00 93.75 249 ASP A N 1
ATOM 1899 C CA . ASP A 1 249 ? 19.848 -0.788 -0.479 1.00 93.75 249 ASP A CA 1
ATOM 1900 C C . ASP A 1 249 ? 21.169 -1.054 0.253 1.00 93.75 249 ASP A C 1
ATOM 1902 O O . ASP A 1 249 ? 21.255 -1.006 1.480 1.00 93.75 249 ASP A O 1
ATOM 1906 N N . GLN A 1 250 ? 22.219 -1.375 -0.501 1.00 92.94 250 GLN A N 1
ATOM 1907 C CA . GLN A 1 250 ? 23.499 -1.761 0.086 1.00 92.94 250 GLN A CA 1
ATOM 1908 C C . GLN A 1 250 ? 24.184 -0.605 0.843 1.00 92.94 250 GLN A C 1
ATOM 1910 O O . GLN A 1 250 ? 25.071 -0.863 1.658 1.00 92.94 250 GLN A O 1
ATOM 1915 N N . SER A 1 251 ? 23.796 0.649 0.584 1.00 92.62 251 SER A N 1
ATOM 1916 C CA . SER A 1 251 ? 24.353 1.834 1.242 1.00 92.62 251 SER A CA 1
ATOM 1917 C C . SER A 1 251 ? 23.730 2.086 2.614 1.00 92.62 251 SER A C 1
ATOM 1919 O O . SER A 1 251 ? 24.444 2.464 3.541 1.00 92.62 251 SER A O 1
ATOM 1921 N N . ASN A 1 252 ? 22.425 1.839 2.763 1.00 92.06 252 ASN A N 1
ATOM 1922 C CA . ASN A 1 252 ? 21.694 2.077 4.010 1.00 92.06 252 ASN A CA 1
ATOM 1923 C C . ASN A 1 252 ? 21.449 0.804 4.839 1.00 92.06 252 ASN A C 1
ATOM 1925 O O . ASN A 1 252 ? 21.248 0.892 6.047 1.00 92.06 252 ASN A O 1
ATOM 1929 N N . CYS A 1 253 ? 21.521 -0.374 4.219 1.00 90.44 253 CYS A N 1
ATOM 1930 C CA . CYS A 1 253 ? 21.298 -1.666 4.858 1.00 90.44 253 CYS A CA 1
ATOM 1931 C C . CYS A 1 253 ? 22.299 -2.708 4.316 1.00 90.44 253 CYS A C 1
ATOM 1933 O O . CYS A 1 253 ? 21.935 -3.617 3.561 1.00 90.44 253 CYS A O 1
ATOM 1935 N N . PRO A 1 254 ? 23.597 -2.588 4.651 1.00 89.38 254 PRO A N 1
ATOM 1936 C CA . PRO A 1 254 ? 24.622 -3.450 4.080 1.00 89.38 254 PRO A CA 1
ATOM 1937 C C . PRO A 1 254 ? 24.412 -4.915 4.483 1.00 89.38 254 PRO A C 1
ATOM 1939 O O . PRO A 1 254 ? 24.400 -5.243 5.668 1.00 89.38 254 PRO A O 1
ATOM 1942 N N . ARG A 1 255 ? 24.339 -5.811 3.485 1.00 86.62 255 ARG A N 1
ATOM 1943 C CA . ARG A 1 255 ? 24.106 -7.264 3.667 1.00 86.62 255 ARG A CA 1
ATOM 1944 C C . ARG A 1 255 ? 22.749 -7.601 4.300 1.00 86.62 255 ARG A C 1
ATOM 1946 O O . ARG A 1 255 ? 22.613 -8.641 4.941 1.00 86.62 255 ARG A O 1
ATOM 1953 N N . CYS A 1 256 ? 21.754 -6.738 4.126 1.00 87.81 256 CYS A N 1
ATOM 1954 C CA . CYS A 1 256 ? 20.405 -7.017 4.592 1.00 87.81 256 CYS A CA 1
ATOM 1955 C C . CYS A 1 256 ? 19.646 -7.952 3.636 1.00 87.81 256 CYS A C 1
ATOM 1957 O O . CYS A 1 256 ? 19.831 -7.872 2.423 1.00 87.81 256 CYS A O 1
ATOM 1959 N N . PRO A 1 257 ? 18.734 -8.797 4.143 1.00 89.88 257 PRO A N 1
ATOM 1960 C CA . PRO A 1 257 ? 17.895 -9.662 3.306 1.00 89.88 257 PRO A CA 1
ATOM 1961 C C . PRO A 1 257 ? 16.751 -8.911 2.594 1.00 89.88 257 PRO A C 1
ATOM 1963 O O . PRO A 1 257 ? 16.041 -9.499 1.788 1.00 89.88 257 PRO A O 1
ATOM 1966 N N . ILE A 1 258 ? 16.567 -7.618 2.882 1.00 93.31 258 ILE A N 1
ATOM 1967 C CA . ILE A 1 258 ? 15.432 -6.800 2.418 1.00 93.31 258 ILE A CA 1
ATOM 1968 C C . ILE A 1 258 ? 15.805 -5.777 1.337 1.00 93.31 258 ILE A C 1
ATOM 1970 O O . ILE A 1 258 ? 15.068 -4.822 1.102 1.00 93.31 258 ILE A O 1
ATOM 1974 N N . ILE A 1 259 ? 16.954 -5.951 0.681 1.00 93.31 259 ILE A N 1
ATOM 1975 C CA . ILE A 1 259 ? 17.401 -5.066 -0.404 1.00 93.31 259 ILE A CA 1
ATOM 1976 C C . ILE A 1 259 ? 16.330 -4.983 -1.500 1.00 93.31 259 ILE A C 1
ATOM 1978 O O . ILE A 1 259 ? 15.769 -5.993 -1.920 1.00 93.31 259 ILE A O 1
ATOM 1982 N N . GLY A 1 260 ? 16.049 -3.763 -1.959 1.00 91.25 260 GLY A N 1
ATOM 1983 C CA . GLY A 1 260 ? 15.037 -3.460 -2.971 1.00 91.25 260 GLY A CA 1
ATOM 1984 C C . GLY A 1 260 ? 13.624 -3.251 -2.419 1.00 91.25 260 GLY A C 1
ATOM 1985 O O . GLY A 1 260 ? 12.773 -2.733 -3.140 1.00 91.25 260 GLY A O 1
ATOM 1986 N N . GLN A 1 261 ? 13.361 -3.594 -1.155 1.00 95.75 261 GLN A N 1
ATOM 1987 C CA . GLN A 1 261 ? 12.072 -3.324 -0.512 1.00 95.75 261 GLN A CA 1
ATOM 1988 C C . GLN A 1 261 ? 11.949 -1.839 -0.140 1.00 95.75 261 GLN A C 1
ATOM 1990 O O . GLN A 1 261 ? 12.949 -1.175 0.142 1.00 95.75 261 GLN A O 1
ATOM 1995 N N . GLN A 1 262 ? 10.726 -1.308 -0.143 1.00 97.00 262 GLN A N 1
ATOM 1996 C CA . GLN A 1 262 ? 10.458 0.095 0.205 1.00 97.00 262 GLN A CA 1
ATOM 1997 C C . GLN A 1 262 ? 10.219 0.241 1.711 1.00 97.00 262 GLN A C 1
ATOM 1999 O O . GLN A 1 262 ? 9.665 -0.661 2.348 1.00 97.00 262 GLN A O 1
ATOM 2004 N N . GLU A 1 263 ? 10.617 1.382 2.2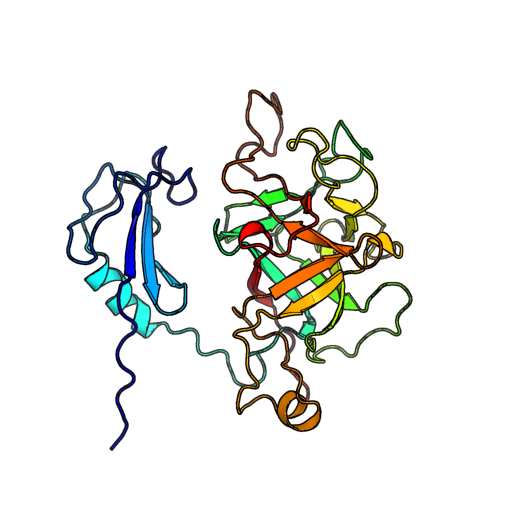79 1.00 97.88 263 GLU A N 1
ATOM 2005 C CA . GLU A 1 263 ? 10.246 1.737 3.652 1.00 97.88 263 GLU A CA 1
ATOM 2006 C C . GLU A 1 263 ? 8.728 1.924 3.736 1.00 97.88 263 GLU A C 1
ATOM 2008 O O . GLU A 1 263 ? 8.141 2.676 2.954 1.00 97.88 263 GLU A O 1
ATOM 2013 N N . VAL A 1 264 ? 8.101 1.285 4.721 1.00 98.62 264 VAL A N 1
ATOM 2014 C CA . VAL A 1 264 ? 6.744 1.622 5.153 1.00 98.62 264 VAL A CA 1
ATOM 2015 C C . VAL A 1 264 ? 6.851 2.419 6.448 1.00 98.62 264 VAL A C 1
ATOM 2017 O O . VAL A 1 264 ? 7.587 2.054 7.363 1.00 98.62 264 VAL A O 1
ATOM 2020 N N . ASN A 1 265 ? 6.155 3.548 6.507 1.00 98.56 265 ASN A N 1
ATOM 2021 C CA . ASN A 1 265 ? 6.149 4.445 7.659 1.00 98.56 265 ASN A CA 1
ATOM 2022 C C . ASN A 1 265 ? 4.747 5.033 7.876 1.00 98.56 265 ASN A C 1
ATOM 2024 O O . ASN A 1 265 ? 3.837 4.799 7.078 1.00 98.56 265 ASN A O 1
ATOM 2028 N N . ALA A 1 266 ? 4.566 5.786 8.961 1.00 98.56 266 ALA A N 1
ATOM 2029 C CA . ALA A 1 266 ? 3.333 6.510 9.245 1.00 98.56 266 ALA A CA 1
ATOM 2030 C C . ALA A 1 266 ? 3.582 8.028 9.264 1.00 98.56 266 ALA A C 1
ATOM 2032 O O . ALA A 1 266 ? 4.373 8.536 10.067 1.00 98.56 266 ALA A O 1
ATOM 2033 N N . GLY A 1 267 ? 2.908 8.772 8.381 1.00 97.94 267 GLY A N 1
ATOM 2034 C CA . GLY A 1 267 ? 3.082 10.224 8.216 1.00 97.94 267 GLY A CA 1
ATOM 2035 C C . GLY A 1 267 ? 1.813 11.040 8.485 1.00 97.94 267 GLY A C 1
ATOM 2036 O O . GLY A 1 267 ? 0.726 10.485 8.530 1.00 97.94 267 GLY A O 1
ATOM 2037 N N . PRO A 1 268 ? 1.907 12.367 8.661 1.00 96.94 268 PRO A N 1
ATOM 2038 C CA . PRO A 1 268 ? 0.754 13.191 9.045 1.00 96.94 268 PRO A CA 1
ATOM 2039 C C . PRO A 1 268 ? -0.262 13.432 7.914 1.00 96.94 268 PRO A C 1
ATOM 2041 O O . PRO A 1 268 ? -1.381 13.855 8.188 1.00 96.94 268 PRO A O 1
ATOM 2044 N N . SER A 1 269 ? 0.112 13.183 6.656 1.00 95.56 269 SER A N 1
ATOM 2045 C CA . SER A 1 269 ? -0.692 13.534 5.481 1.00 95.56 269 SER A CA 1
ATOM 2046 C C . SER A 1 269 ? -1.290 12.300 4.811 1.00 95.56 269 SER A C 1
ATOM 2048 O O . SER A 1 269 ? -0.562 11.368 4.478 1.00 95.56 269 SER A O 1
ATOM 2050 N N . GLY A 1 270 ? -2.595 12.343 4.536 1.00 92.75 270 GLY A N 1
ATOM 2051 C CA . GLY A 1 270 ? -3.293 11.387 3.674 1.00 92.75 270 GLY A CA 1
ATOM 2052 C C . GLY A 1 270 ? -3.096 11.711 2.189 1.00 92.75 270 GLY A C 1
ATOM 2053 O O . GLY A 1 270 ? -4.067 11.895 1.460 1.00 92.75 270 GLY A O 1
ATOM 2054 N N . ASP A 1 271 ? -1.851 11.868 1.745 1.00 94.94 271 ASP A N 1
ATOM 2055 C CA . ASP A 1 271 ? -1.524 12.184 0.351 1.00 94.94 271 ASP A CA 1
ATOM 2056 C C . ASP A 1 271 ? -1.511 10.923 -0.539 1.00 94.94 271 ASP A C 1
ATOM 2058 O O . ASP A 1 271 ? -1.942 9.846 -0.126 1.00 94.94 271 ASP A O 1
ATOM 2062 N N . ALA A 1 272 ? -1.037 11.050 -1.782 1.00 94.75 272 ALA A N 1
ATOM 2063 C CA . ALA A 1 272 ? -0.974 9.930 -2.722 1.00 94.75 272 ALA A CA 1
ATOM 2064 C C . ALA A 1 272 ? -0.064 8.777 -2.251 1.00 94.75 272 ALA A C 1
ATOM 2066 O O . ALA A 1 272 ? -0.273 7.635 -2.646 1.00 94.75 272 ALA A O 1
ATOM 2067 N N . LYS A 1 273 ? 0.884 9.043 -1.340 1.00 96.81 273 LYS A N 1
ATOM 2068 C CA . LYS A 1 273 ? 1.775 8.026 -0.753 1.00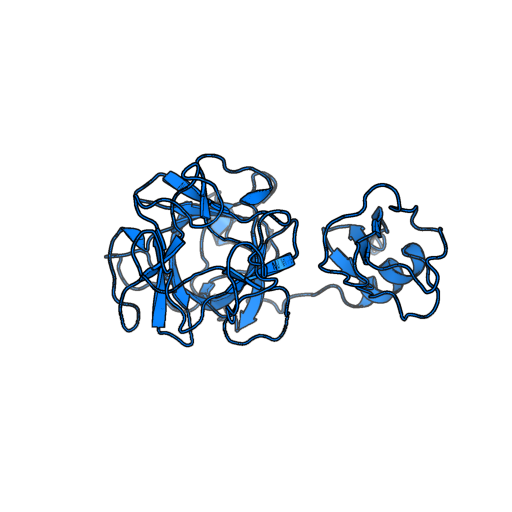 96.81 273 LYS A CA 1
ATOM 2069 C C . LYS A 1 273 ? 1.083 7.188 0.321 1.00 96.81 273 LYS A C 1
ATOM 2071 O O . LYS A 1 273 ? 1.628 6.183 0.772 1.00 96.81 273 LYS A O 1
ATOM 2076 N N . ALA A 1 274 ? -0.089 7.631 0.773 1.00 98.06 274 ALA A N 1
ATOM 2077 C CA . ALA A 1 274 ? -0.931 6.943 1.741 1.00 98.06 274 ALA A CA 1
ATOM 2078 C C . ALA A 1 274 ? -2.102 6.189 1.088 1.00 98.06 274 ALA A C 1
ATOM 2080 O O . ALA A 1 274 ? -2.968 5.692 1.806 1.00 98.06 274 ALA A O 1
ATOM 2081 N N . LEU A 1 275 ? -2.157 6.125 -0.248 1.00 97.69 275 LEU A N 1
ATOM 2082 C CA . LEU A 1 275 ? -3.210 5.426 -0.979 1.00 97.69 275 LEU A CA 1
ATOM 2083 C C . LEU A 1 275 ? -2.861 3.952 -1.178 1.00 97.69 275 LEU A C 1
ATOM 2085 O O . LEU A 1 275 ? -1.823 3.601 -1.744 1.00 97.69 275 LEU A O 1
ATOM 2089 N N . TRP A 1 276 ? -3.778 3.094 -0.750 1.00 98.31 276 TRP A N 1
ATOM 2090 C CA . TRP A 1 276 ? -3.684 1.645 -0.855 1.00 98.31 276 TRP A CA 1
ATOM 2091 C C . TRP A 1 276 ? -4.991 1.063 -1.385 1.00 98.31 276 TRP A C 1
ATOM 2093 O O . TRP A 1 276 ? -6.034 1.701 -1.309 1.00 98.31 276 TRP A O 1
ATOM 2103 N N . PHE A 1 277 ? -4.958 -0.166 -1.881 1.00 96.88 277 PHE A N 1
ATOM 2104 C CA . PHE A 1 277 ? -6.159 -0.946 -2.176 1.00 96.88 277 PHE A CA 1
ATOM 2105 C C . PHE A 1 277 ? -5.945 -2.414 -1.814 1.00 96.88 277 PHE A C 1
ATOM 2107 O O . PHE A 1 277 ? -4.811 -2.898 -1.756 1.00 96.88 277 PHE A O 1
ATOM 2114 N N . ALA A 1 278 ? -7.036 -3.131 -1.558 1.00 96.00 278 ALA A N 1
ATOM 2115 C CA . ALA A 1 278 ? -6.996 -4.574 -1.366 1.00 96.00 278 ALA A CA 1
ATOM 2116 C C . ALA A 1 278 ? -6.982 -5.260 -2.739 1.00 96.00 278 ALA A C 1
ATOM 2118 O O . ALA A 1 278 ? -7.979 -5.216 -3.460 1.00 96.00 278 ALA A O 1
ATOM 2119 N N . GLY A 1 279 ? -5.835 -5.843 -3.100 1.00 90.25 279 GLY A N 1
ATOM 2120 C CA . GLY A 1 279 ? -5.622 -6.509 -4.384 1.00 90.25 279 GLY A CA 1
ATOM 2121 C C . GLY A 1 279 ? -5.819 -8.022 -4.285 1.00 90.25 279 GLY A C 1
ATOM 2122 O O . GLY A 1 279 ? -6.914 -8.518 -3.995 1.00 90.25 279 GLY A O 1
ATOM 2123 N N . GLU A 1 280 ? -4.744 -8.779 -4.524 1.00 90.62 280 GLU A N 1
ATOM 2124 C CA . GLU A 1 280 ? -4.760 -10.241 -4.421 1.00 90.62 280 GLU A CA 1
ATOM 2125 C C . GLU A 1 280 ? -5.151 -10.703 -3.002 1.00 90.62 280 GLU A C 1
ATOM 2127 O O . GLU A 1 280 ? -4.767 -10.085 -2.014 1.00 90.62 280 GLU A O 1
ATOM 2132 N N . GLY A 1 281 ? -5.908 -11.794 -2.866 1.00 90.81 281 GLY A N 1
ATOM 2133 C CA . GLY A 1 281 ? -6.365 -12.250 -1.551 1.00 90.81 281 GLY A CA 1
ATOM 2134 C C . GLY A 1 281 ? -7.361 -13.402 -1.596 1.00 90.81 281 GLY A C 1
ATOM 2135 O O . GLY A 1 281 ? -7.840 -13.791 -2.661 1.00 90.81 281 GLY A O 1
ATOM 2136 N N . ILE A 1 282 ? -7.678 -13.924 -0.413 1.00 92.50 282 ILE A N 1
ATOM 2137 C CA . ILE A 1 282 ? -8.758 -14.877 -0.162 1.00 92.50 282 ILE A CA 1
ATOM 2138 C C . ILE A 1 282 ? -9.839 -14.120 0.603 1.00 92.50 282 ILE A C 1
ATOM 2140 O O . ILE A 1 282 ? -9.645 -13.740 1.760 1.00 92.50 282 ILE A O 1
ATOM 2144 N N . TYR A 1 283 ? -10.961 -13.887 -0.069 1.00 92.00 283 TYR A N 1
ATOM 2145 C CA . TYR A 1 283 ? -12.055 -13.075 0.445 1.00 92.00 283 TYR A CA 1
ATOM 2146 C C . TYR A 1 283 ? -13.170 -13.969 0.973 1.00 92.00 283 TYR A C 1
ATOM 2148 O O . TYR A 1 283 ? -13.588 -14.916 0.305 1.00 92.00 283 TYR A O 1
ATOM 2156 N N . MET A 1 284 ? -13.642 -13.662 2.178 1.00 89.31 284 MET A N 1
ATOM 2157 C CA . MET A 1 284 ? -14.791 -14.337 2.769 1.00 89.31 284 MET A CA 1
ATOM 2158 C C . MET A 1 284 ? -16.061 -13.748 2.161 1.00 89.31 284 MET A C 1
ATOM 2160 O O . MET A 1 284 ? -16.257 -12.532 2.210 1.00 89.31 284 MET A O 1
ATOM 2164 N N . GLY A 1 285 ? -16.907 -14.610 1.597 1.00 82.06 285 GLY A N 1
ATOM 2165 C CA . GLY A 1 285 ? -18.201 -14.203 1.058 1.00 82.06 285 GLY A CA 1
ATOM 2166 C C . GLY A 1 285 ? -19.097 -13.617 2.141 1.00 82.06 285 GLY A C 1
ATOM 2167 O O . GLY A 1 285 ? -19.126 -14.123 3.267 1.00 82.06 285 GLY A O 1
ATOM 2168 N N . GLY A 1 286 ? -19.823 -12.557 1.793 1.00 70.06 286 GLY A N 1
ATOM 2169 C CA . GLY A 1 286 ? -20.882 -12.040 2.652 1.00 70.06 286 GLY A CA 1
ATOM 2170 C C . GLY A 1 286 ? -21.961 -13.101 2.871 1.00 70.06 286 GLY A C 1
ATOM 2171 O O . GLY A 1 286 ? -22.317 -13.836 1.948 1.00 70.06 286 GLY A O 1
ATOM 2172 N N . SER A 1 287 ? -22.478 -13.189 4.095 1.00 56.28 287 SER A N 1
ATOM 2173 C CA . SER A 1 287 ? -23.780 -13.818 4.319 1.00 56.28 287 SER A CA 1
ATOM 2174 C C . SER A 1 287 ? -24.825 -12.722 4.145 1.00 56.28 287 SER A C 1
ATOM 2176 O O . SER A 1 287 ? -24.974 -11.874 5.020 1.00 56.28 287 SER A O 1
ATOM 2178 N N . ASP A 1 288 ? -25.442 -12.680 2.964 1.00 53.72 288 ASP A N 1
ATOM 2179 C CA . ASP A 1 288 ? -26.641 -11.868 2.712 1.00 53.72 288 ASP A CA 1
ATOM 2180 C C . ASP A 1 288 ? -27.799 -12.295 3.634 1.00 53.72 288 ASP A C 1
ATOM 2182 O O . ASP A 1 288 ? -27.958 -13.520 3.868 1.00 53.72 288 ASP A O 1
#

Sequence (288 aa):
MSAGAEEPRCVKWRATSSCDPQGPRDSWYDASCSTTIGHGSSGYCECENRRRVREVGCDHHSFTCEDACKKDASSELHYPAGLEYVTCGSTIKLVHDESRFRLHSHEVNYGTGSGQQSVTAHGSRDDFNSYWLVKEGDGATPCALGAKIICGSTIRLEHVNSRRNLHSHDFASPLSSGRFAEVSGFGVAGDGDGGDSWTVECDNAQQCQASDKDCHTSGIPSWGRDELVRLRHVVSGKYLRTDHGVRFDQSNCPRCPIIGQQEVNAGPSGDAKALWFAGEGIYMGGSD

Secondary structure (DSSP, 8-state):
---PPPPPPEEEEEEESTT-TTS-B-GGG-B-TTSEE-TT-EEEEEESTT-EEEEE-SS---EEHHHHHHHHHTT---PPTT-SB-BTT-EEEEEETTT-PEEEEEEEE-SSTT--EEEEEE--SS-GGG-EEEEEPTTSPPPPTT-B-BTT-EEEEEETTT--EEEEEEEE-TTTTTSSEEEEEESBTTB--GGG-EEEEE-TT----TT-HHHHHHS--B-BTT-EEEEEETTT-PEEEEEEEEE--TTTSTT-TTTTPEEEEEES--SGGG-EEEEEEEPPPP--

Mean predicted aligned error: 6.05 Å

Solvent-accessible surface area (backbone atoms only — not comparable to full-atom values): 15016 Å² total; per-residue (Å²): 132,81,80,74,77,75,76,56,48,46,69,25,32,44,25,19,38,91,47,27,44,80,38,56,77,35,75,88,64,41,39,57,23,82,45,76,48,49,61,73,48,15,12,30,23,36,25,50,94,83,40,73,44,74,70,31,30,25,86,47,81,65,46,34,28,43,61,51,27,53,65,56,51,82,60,65,82,75,59,58,92,56,50,51,44,45,17,26,67,12,34,31,22,44,24,32,60,85,65,56,23,22,43,27,49,58,101,47,56,39,96,53,66,84,50,44,28,36,33,30,27,34,75,66,88,80,52,73,49,24,35,26,34,33,41,46,23,62,97,51,75,82,60,56,74,13,41,68,40,41,50,68,41,53,25,24,40,25,33,64,83,79,23,18,23,46,25,48,55,100,32,43,21,93,85,58,82,59,75,28,24,26,33,29,35,37,56,56,84,59,46,74,50,64,45,28,18,27,29,36,41,57,41,91,86,69,63,66,49,94,86,37,65,66,12,73,72,73,74,45,35,58,42,37,53,66,41,51,28,31,42,28,31,60,76,80,62,21,18,45,29,46,44,83,88,43,55,37,34,69,88,84,37,68,90,49,97,54,61,75,25,25,51,34,28,27,32,85,57,84,48,73,49,16,31,27,21,40,60,62,66,54,70,35,52,47,80,126

InterPro domains:
  IPR016093 MIR motif [PF02815] (103-244)
  IPR016093 MIR motif [PS50919] (83-137)
  IPR016093 MIR motif [PS50919] (146-203)
  IPR016093 MIR motif [SM00472] (83-137)
  IPR016093 MIR motif [SM00472] (146-203)
  IPR016093 MIR motif [SM00472] (221-281)
  IPR036300 Mir domain superfamily [SSF82109] (84-282)

Nearest PDB structures (foldseek):
  3mal-assembly2_B  TM=9.572E-01  e=2.992E-18  Arabidopsis thaliana
  1t9f-assembly1_A  TM=9.608E-01  e=5.640E-18  Caenorhabditis elegans
  6p28-assembly1_A  TM=8.363E-01  e=1.592E-13  Saccharomyces cerevisiae
  8tkd-assembly1_A  TM=6.163E-01  e=1.648E-09  Homo sapiens
  8tkf-assembly1_A  TM=5.807E-01  e=5.433E-10  Homo sapiens

pLDDT: mean 91.25, std 11.29, range [34.34, 98.88]